Protein AF-A0A2J8A7S7-F1 (afdb_monomer)

pLDDT: mean 76.52, std 19.96, range [32.53, 97.62]

Sequence (209 aa):
MSAPQQQPDSGGPARETAAPPVSPQERAAQSYRAAEEDAMLAALKHETVVRTSSYREDAGCDPPRNSPPSLAAGAFGKYASAVAAERHLAPLAVMGAVDVPNARDALPSEEELAQRLAEQAEAAASAERSANGGVVARGGVAAKLQSAAVKFARMVAMDKAPTEARASECAGAGTGAGEGAAAQQVEAGEAASQQQQRQQGLRGAGPSL

Solvent-accessible surface area (backbone atoms only — not comparable to full-atom values): 12780 Å² total; per-residue (Å²): 136,85,83,85,82,84,81,82,88,78,86,69,82,77,78,77,77,72,73,80,82,79,50,73,68,59,52,49,53,53,51,52,52,51,52,54,54,49,52,51,51,20,50,35,45,34,53,20,52,53,40,44,50,52,44,37,73,75,65,74,49,83,78,55,87,82,35,55,35,41,19,28,45,49,14,35,55,27,40,31,44,23,54,11,62,77,69,74,48,55,39,68,57,50,57,68,71,47,65,72,64,58,96,83,55,92,66,79,53,71,68,55,50,31,50,51,32,44,52,51,14,51,52,37,35,51,52,38,15,72,75,53,85,69,44,67,50,86,85,34,52,25,42,28,25,42,51,12,21,55,30,37,43,52,29,58,50,62,72,71,48,80,85,85,79,86,78,87,80,94,78,76,94,81,84,90,76,82,86,78,82,85,86,93,85,84,87,86,70,68,76,66,59,59,61,58,52,63,70,66,69,77,78,79,83,80,84,86,130

Organism: NCBI:txid47790

Secondary structure (DSSP, 8-state):
-PPPPPPP---PPP---PPPPPPHHHHHHHHHHHHHHHHHHHHHHHHHHHHHHHHHHHHSSPPPTTSHHHHHHHHHHHHHHHHHHHTT--HHHHHHHSPPPPTTS-PPPHHHHHHHHHHHHHHHHHHHHHHTTT---TTSHHHHHHHHHHHHHH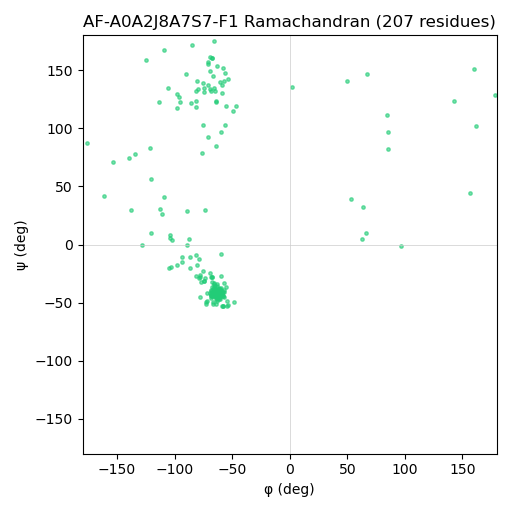HHHHHHS-STT-S--SS-------------S-SSSSHHHHHHHHHHTTS--PPP-

Mean predicted aligned error: 15.53 Å

Structure (mmCIF, N/CA/C/O backbone):
data_AF-A0A2J8A7S7-F1
#
_entry.id   AF-A0A2J8A7S7-F1
#
loop_
_atom_site.group_PDB
_atom_site.id
_atom_site.type_symbol
_atom_site.label_atom_id
_atom_site.label_alt_id
_atom_site.label_comp_id
_atom_site.label_asym_id
_atom_site.label_entity_id
_atom_site.label_seq_id
_atom_site.pdbx_PDB_ins_code
_atom_site.Cartn_x
_atom_site.Cartn_y
_atom_site.Cartn_z
_atom_site.occupancy
_atom_site.B_iso_or_equiv
_atom_site.auth_seq_id
_atom_site.auth_comp_id
_atom_site.auth_asym_id
_atom_site.auth_atom_id
_atom_site.pdbx_PDB_model_num
ATOM 1 N N . MET A 1 1 ? -4.906 -8.971 78.367 1.00 50.69 1 MET A N 1
ATOM 2 C CA . MET A 1 1 ? -4.815 -10.014 77.327 1.00 50.69 1 MET A CA 1
ATOM 3 C C . MET A 1 1 ? -5.650 -9.542 76.154 1.00 50.69 1 MET A C 1
ATOM 5 O O . MET A 1 1 ? -6.853 -9.383 76.311 1.00 50.69 1 MET A O 1
ATOM 9 N N . SER A 1 2 ? -4.983 -9.166 75.064 1.00 50.88 2 SER A N 1
ATOM 10 C CA . SER A 1 2 ? -5.588 -8.534 73.888 1.00 50.88 2 SER A CA 1
ATOM 11 C C . SER A 1 2 ? -6.240 -9.572 72.973 1.00 50.88 2 SER A C 1
ATOM 13 O O . SER A 1 2 ? -5.709 -10.665 72.796 1.00 50.88 2 SER A O 1
ATOM 15 N N . ALA A 1 3 ? -7.394 -9.208 72.416 1.00 56.75 3 ALA A N 1
ATOM 16 C CA . ALA A 1 3 ? -8.178 -9.995 71.469 1.00 56.75 3 ALA A CA 1
ATOM 17 C C . ALA A 1 3 ? -7.514 -10.087 70.081 1.00 56.75 3 ALA A C 1
ATOM 19 O O . ALA A 1 3 ? -6.821 -9.146 69.689 1.00 56.75 3 ALA A O 1
ATOM 20 N N . PRO A 1 4 ? -7.808 -11.128 69.282 1.00 59.69 4 PRO A N 1
ATOM 21 C CA . PRO A 1 4 ? -7.669 -11.053 67.836 1.00 59.69 4 PRO A CA 1
ATOM 22 C C . PRO A 1 4 ? -9.010 -10.698 67.172 1.00 59.69 4 PRO A C 1
ATOM 24 O O . PRO A 1 4 ? -10.019 -11.383 67.338 1.00 59.69 4 PRO A O 1
ATOM 27 N N . GLN A 1 5 ? -8.988 -9.597 66.417 1.00 58.34 5 GLN A N 1
ATOM 28 C CA . GLN A 1 5 ? -10.029 -9.186 65.477 1.00 58.34 5 GLN A CA 1
ATOM 29 C C . GLN A 1 5 ? -10.130 -10.185 64.314 1.00 58.34 5 GLN A C 1
ATOM 31 O O . GLN A 1 5 ? -9.118 -10.540 63.713 1.00 58.34 5 GLN A O 1
ATOM 36 N N . GLN A 1 6 ? -11.353 -10.577 63.960 1.00 58.06 6 GLN A N 1
ATOM 37 C CA . GLN A 1 6 ? -11.666 -11.208 62.677 1.00 58.06 6 GLN A CA 1
ATOM 38 C C . GLN A 1 6 ? -11.913 -10.115 61.627 1.00 58.06 6 GLN A C 1
ATOM 40 O O . GLN A 1 6 ? -12.793 -9.273 61.806 1.00 58.06 6 GLN A O 1
ATOM 45 N N . GLN A 1 7 ? -11.138 -10.126 60.540 1.00 56.81 7 GLN A N 1
ATOM 46 C CA . GLN A 1 7 ? -11.397 -9.316 59.348 1.00 56.81 7 GLN A CA 1
ATOM 47 C C . GLN A 1 7 ? -12.455 -10.004 58.469 1.00 56.81 7 GLN A C 1
ATOM 49 O O . GLN A 1 7 ? -12.307 -11.195 58.193 1.00 56.81 7 GLN A O 1
ATOM 54 N N . PRO A 1 8 ? -13.492 -9.293 57.993 1.00 60.22 8 PRO A N 1
ATOM 55 C CA . PRO A 1 8 ? -14.385 -9.818 56.975 1.00 60.22 8 PRO A CA 1
ATOM 56 C C . PRO A 1 8 ? -13.782 -9.668 55.571 1.00 60.22 8 PRO A C 1
ATOM 58 O O . PRO A 1 8 ? -13.467 -8.570 55.106 1.00 60.22 8 PRO A O 1
ATOM 61 N N . ASP A 1 9 ? -13.678 -10.814 54.905 1.00 56.66 9 ASP A N 1
ATOM 62 C CA . ASP A 1 9 ? -13.475 -10.983 53.470 1.00 56.66 9 ASP A CA 1
ATOM 63 C C . ASP A 1 9 ? -14.478 -10.121 52.685 1.00 56.66 9 ASP A C 1
ATOM 65 O O . ASP A 1 9 ? -15.692 -10.320 52.753 1.00 56.66 9 ASP A O 1
ATOM 69 N N . SER A 1 10 ? -13.974 -9.128 51.956 1.00 50.47 10 SER A N 1
ATOM 70 C CA . SER A 1 10 ? -14.760 -8.278 51.051 1.00 50.47 10 SER A CA 1
ATOM 71 C C . SER A 1 10 ? -14.221 -8.398 49.625 1.00 50.47 10 SER A C 1
ATOM 73 O O . SER A 1 10 ? -13.858 -7.423 48.972 1.00 50.47 10 SER A O 1
ATOM 75 N N . GLY A 1 11 ? -14.177 -9.637 49.129 1.00 51.41 11 GLY A N 1
ATOM 76 C CA . GLY A 1 11 ? -13.993 -9.955 47.715 1.00 51.41 11 GLY A CA 1
ATOM 77 C C . GLY A 1 11 ? -15.281 -9.722 46.922 1.00 51.41 11 GLY A C 1
ATOM 78 O O . GLY A 1 11 ? -16.009 -10.662 46.618 1.00 51.41 11 GLY A O 1
ATOM 79 N N . GLY A 1 12 ? -15.585 -8.465 46.595 1.00 46.25 12 GLY A N 1
ATOM 80 C CA . GLY A 1 12 ? -16.596 -8.146 45.583 1.00 46.25 12 GLY A CA 1
ATOM 81 C C . GLY A 1 12 ? -16.006 -8.312 44.175 1.00 46.25 12 GLY A C 1
ATOM 82 O O . GLY A 1 12 ? -14.899 -7.819 43.945 1.00 46.25 12 GLY A O 1
ATOM 83 N N . PRO A 1 13 ? -16.694 -8.966 43.217 1.00 54.25 13 PRO A N 1
ATOM 84 C CA . PRO A 1 13 ? -16.213 -9.029 41.845 1.00 54.25 13 PRO A CA 1
ATOM 85 C C . PRO A 1 13 ? -16.189 -7.615 41.267 1.00 54.25 13 PRO A C 1
ATOM 87 O O . PRO A 1 13 ? -17.201 -6.906 41.263 1.00 54.25 13 PRO A O 1
ATOM 90 N N . ALA A 1 14 ? -15.005 -7.207 40.809 1.00 53.28 14 ALA A N 1
ATOM 91 C CA . ALA A 1 14 ? -14.807 -5.999 40.031 1.00 53.28 14 ALA A CA 1
ATOM 92 C C . ALA A 1 14 ? -15.872 -5.961 38.930 1.00 53.28 14 ALA A C 1
ATOM 94 O O . ALA A 1 14 ? -15.975 -6.885 38.125 1.00 53.28 14 ALA A O 1
ATOM 95 N N . ARG A 1 15 ? -16.707 -4.916 38.948 1.00 52.78 15 ARG A N 1
ATOM 96 C CA . ARG A 1 15 ? -17.678 -4.643 37.891 1.00 52.78 15 ARG A CA 1
ATOM 97 C C . ARG A 1 15 ? -16.910 -4.547 36.580 1.00 52.78 15 ARG A C 1
ATOM 99 O O . ARG A 1 15 ? -16.259 -3.541 36.322 1.00 52.78 15 ARG A O 1
ATOM 106 N N . GLU A 1 16 ? -16.983 -5.610 35.793 1.00 52.59 16 GLU A N 1
ATOM 107 C CA . GLU A 1 16 ? -16.560 -5.643 34.405 1.00 52.59 16 GLU A CA 1
ATOM 108 C C . GLU A 1 16 ? -17.393 -4.586 33.677 1.00 52.59 16 GLU A C 1
ATOM 110 O O . GLU A 1 16 ? -18.576 -4.774 33.389 1.00 52.59 16 GLU A O 1
ATOM 115 N N . THR A 1 17 ? -16.815 -3.398 33.503 1.00 54.12 17 THR A N 1
ATOM 116 C CA . THR A 1 17 ? -17.362 -2.332 32.666 1.00 54.12 17 THR A CA 1
ATOM 117 C C . THR A 1 17 ? -17.365 -2.845 31.234 1.00 54.12 17 THR A C 1
ATOM 119 O O . THR A 1 17 ? -16.417 -2.623 30.484 1.00 54.12 17 THR A O 1
ATOM 122 N N . ALA A 1 18 ? -18.417 -3.583 30.876 1.00 57.34 18 ALA A N 1
ATOM 123 C CA . ALA A 1 18 ? -18.696 -3.972 29.509 1.00 57.34 18 ALA A CA 1
ATOM 124 C C . ALA A 1 18 ? -18.758 -2.694 28.668 1.00 57.34 18 ALA A C 1
ATOM 126 O O . ALA A 1 18 ? -19.557 -1.793 28.943 1.00 57.34 18 ALA A O 1
ATOM 127 N N . ALA A 1 19 ? -17.862 -2.594 27.686 1.00 59.94 19 ALA A N 1
ATOM 128 C CA . ALA A 1 19 ? -17.857 -1.496 26.735 1.00 59.94 19 ALA A CA 1
ATOM 129 C C . ALA A 1 19 ? -19.251 -1.371 26.086 1.00 59.94 19 ALA A C 1
ATOM 131 O O . ALA A 1 19 ? -19.902 -2.395 25.842 1.00 59.94 19 ALA A O 1
ATOM 132 N N . PRO A 1 20 ? -19.739 -0.145 25.828 1.00 61.78 20 PRO A N 1
ATOM 133 C CA . PRO A 1 20 ? -21.055 0.049 25.237 1.00 61.78 20 PRO A CA 1
ATOM 134 C C . PRO A 1 20 ? -21.152 -0.687 23.889 1.00 61.78 20 PRO A C 1
ATOM 136 O O . PRO A 1 20 ? -20.182 -0.701 23.125 1.00 61.78 20 PRO A O 1
ATOM 139 N N . PRO A 1 21 ? -22.301 -1.313 23.577 1.00 69.62 21 PRO A N 1
ATOM 140 C CA . PRO A 1 21 ? -22.467 -2.038 22.327 1.00 69.62 21 PRO A CA 1
ATOM 141 C C . PRO A 1 21 ? -22.379 -1.074 21.138 1.00 69.62 21 PRO A C 1
ATOM 143 O O . PRO A 1 21 ? -23.146 -0.118 21.046 1.00 69.62 21 PRO A O 1
ATOM 14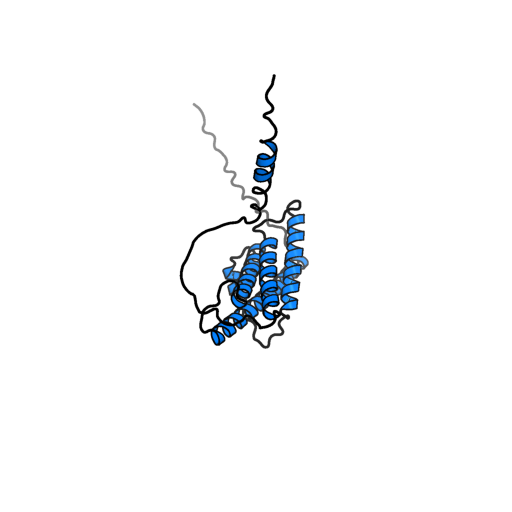6 N N . VAL A 1 22 ? -21.458 -1.359 20.214 1.00 76.50 22 VAL A N 1
ATOM 147 C CA . VAL A 1 22 ? -21.278 -0.614 18.958 1.00 76.50 22 VAL A CA 1
ATOM 148 C C . VAL A 1 22 ? -22.571 -0.664 18.140 1.00 76.50 22 VAL A C 1
ATOM 150 O O . VAL A 1 22 ? -23.151 -1.745 17.922 1.00 76.50 22 VAL A O 1
ATOM 153 N N . SER A 1 23 ? -23.029 0.498 17.673 1.00 84.12 23 SER A N 1
ATOM 154 C CA . SER A 1 23 ? -24.273 0.604 16.916 1.00 84.12 23 SER A CA 1
ATOM 155 C C . SER A 1 23 ? -24.185 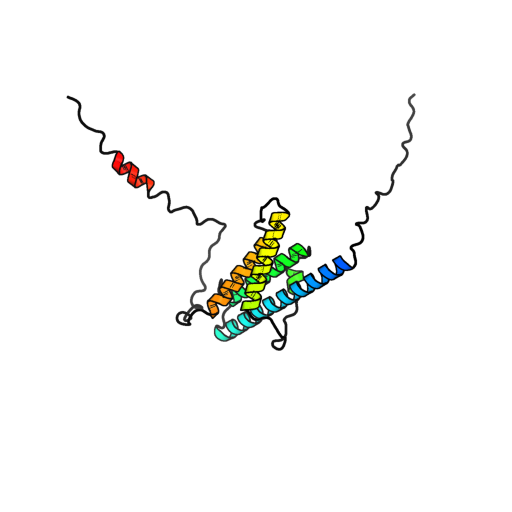-0.172 15.588 1.00 84.12 23 SER A C 1
ATOM 157 O O . SER A 1 23 ? -23.095 -0.366 15.036 1.00 84.12 23 SER A O 1
ATOM 159 N N . PRO A 1 24 ? -25.314 -0.646 15.029 1.00 81.81 24 PRO A N 1
ATOM 160 C CA . PRO A 1 24 ? -25.315 -1.304 13.721 1.00 81.81 24 PRO A CA 1
ATOM 161 C C . PRO A 1 24 ? -24.735 -0.434 12.592 1.00 81.81 24 PRO A C 1
ATOM 163 O O . PRO A 1 24 ? -24.100 -0.964 11.684 1.00 81.81 24 PRO A O 1
ATOM 166 N N . GLN A 1 25 ? -24.915 0.892 12.660 1.00 77.25 25 GLN A N 1
ATOM 167 C CA . GLN A 1 25 ? -24.380 1.838 11.672 1.00 77.25 25 GLN A CA 1
ATOM 168 C C . GLN A 1 25 ? -22.852 1.929 11.729 1.00 77.25 25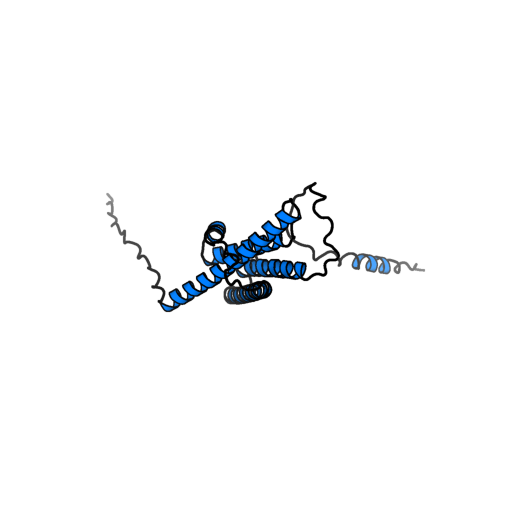 GLN A C 1
ATOM 170 O O . GLN A 1 25 ? -22.200 1.872 10.689 1.00 77.25 25 GLN A O 1
ATOM 175 N N . GLU A 1 26 ? -22.271 1.995 12.928 1.00 77.50 26 GLU A N 1
ATOM 176 C CA . GLU A 1 26 ? -20.814 1.995 13.104 1.00 77.50 26 GLU A CA 1
ATOM 177 C C . GLU A 1 26 ? -20.192 0.677 12.630 1.00 77.50 26 GLU A C 1
ATOM 179 O O . GLU A 1 26 ? -19.166 0.688 11.953 1.00 77.50 26 GLU A O 1
ATOM 184 N N . ARG A 1 27 ? -20.850 -0.460 12.896 1.00 74.19 27 ARG A N 1
ATOM 185 C CA . ARG A 1 27 ? -20.413 -1.766 12.375 1.00 74.19 27 ARG A CA 1
ATOM 186 C C . ARG A 1 27 ? -20.442 -1.833 10.849 1.00 74.19 27 ARG A C 1
ATOM 188 O O . ARG A 1 27 ? -19.506 -2.362 10.249 1.00 74.19 27 ARG A O 1
ATOM 195 N N . ALA A 1 28 ? -21.485 -1.297 10.216 1.00 72.19 28 ALA A N 1
ATOM 196 C CA . ALA A 1 28 ? -21.568 -1.243 8.759 1.00 72.19 28 ALA A CA 1
ATOM 197 C C . ALA A 1 28 ? -20.449 -0.369 8.168 1.00 72.19 28 ALA A C 1
ATOM 199 O O . ALA A 1 28 ? -19.743 -0.814 7.268 1.00 72.19 28 ALA A O 1
ATOM 200 N N . ALA A 1 29 ? -20.220 0.826 8.723 1.00 76.62 29 ALA A N 1
ATOM 201 C CA . ALA A 1 29 ? -19.151 1.724 8.281 1.00 76.62 29 ALA A CA 1
ATOM 202 C C . ALA A 1 29 ? -17.752 1.093 8.418 1.00 76.62 29 ALA A C 1
ATOM 204 O O . ALA A 1 29 ? -16.945 1.173 7.493 1.00 76.62 29 ALA A O 1
ATOM 205 N N . GLN A 1 30 ? -17.483 0.407 9.534 1.00 77.75 30 GLN A N 1
ATOM 206 C CA . GLN A 1 30 ? -16.234 -0.337 9.735 1.00 77.75 30 GLN A CA 1
ATOM 207 C C . GLN A 1 30 ? -16.063 -1.465 8.712 1.00 77.75 30 GLN A C 1
ATOM 209 O O . GLN A 1 30 ? -14.964 -1.667 8.202 1.00 77.75 30 GLN A O 1
ATOM 214 N N . SER A 1 31 ? -17.147 -2.172 8.384 1.00 76.25 31 SER A N 1
ATOM 215 C CA . SER A 1 31 ? -17.120 -3.268 7.408 1.00 76.25 31 SER A CA 1
ATOM 216 C C . SER A 1 31 ? -16.834 -2.764 5.991 1.00 76.25 31 SER A C 1
ATOM 218 O O . SER A 1 31 ? -16.028 -3.364 5.285 1.00 76.25 31 SER A O 1
ATOM 220 N N . TYR A 1 32 ? -17.440 -1.643 5.583 1.00 78.38 32 TYR A N 1
ATOM 221 C CA . TYR A 1 32 ? -17.168 -1.037 4.275 1.00 78.38 32 TYR A CA 1
ATOM 222 C C . TYR A 1 32 ? -15.729 -0.543 4.164 1.00 78.38 32 TYR A C 1
ATOM 224 O O . TYR A 1 32 ? -15.053 -0.852 3.187 1.00 78.38 32 TYR A O 1
ATOM 232 N N . ARG A 1 33 ? -15.229 0.135 5.203 1.00 85.56 33 ARG A N 1
ATOM 233 C CA . ARG A 1 33 ? -13.827 0.556 5.259 1.00 85.56 33 ARG A CA 1
ATOM 234 C C . ARG A 1 33 ? -12.875 -0.638 5.153 1.00 85.56 33 ARG A C 1
ATOM 236 O O . ARG A 1 33 ? -11.906 -0.579 4.404 1.00 85.56 33 ARG A O 1
ATOM 243 N N . ALA A 1 34 ? -13.159 -1.725 5.871 1.00 86.88 34 ALA A N 1
ATOM 244 C CA . ALA A 1 34 ? -12.335 -2.927 5.812 1.00 86.88 34 ALA A CA 1
ATOM 245 C C . ALA A 1 34 ? -12.302 -3.533 4.398 1.00 86.88 34 ALA A C 1
ATOM 247 O O . ALA A 1 34 ? -11.229 -3.889 3.916 1.00 86.88 34 ALA A O 1
ATOM 248 N N . ALA A 1 35 ? -13.446 -3.578 3.710 1.00 86.69 35 ALA A N 1
ATOM 249 C CA . ALA A 1 35 ? -13.527 -4.063 2.334 1.00 86.69 35 ALA A CA 1
ATOM 250 C C . ALA A 1 35 ? -12.742 -3.180 1.344 1.00 86.69 35 ALA A C 1
ATOM 252 O O . ALA A 1 35 ? -12.064 -3.702 0.462 1.00 86.69 35 ALA A O 1
ATOM 253 N N . GLU A 1 36 ? -12.794 -1.853 1.494 1.00 89.38 36 GLU A N 1
ATOM 254 C CA . GLU A 1 36 ? -12.015 -0.920 0.665 1.00 89.38 36 GLU A CA 1
ATOM 255 C C . GLU A 1 36 ? -10.503 -1.071 0.884 1.00 89.38 36 GLU A C 1
ATOM 257 O O . GLU A 1 36 ? -9.729 -1.102 -0.075 1.00 89.38 36 GLU A O 1
ATOM 262 N N . GLU A 1 37 ? -10.078 -1.207 2.141 1.00 92.69 37 GLU A N 1
ATOM 263 C CA . GLU A 1 37 ? -8.684 -1.475 2.509 1.00 92.69 37 GLU A CA 1
ATOM 264 C C . GLU A 1 37 ? -8.199 -2.819 1.937 1.00 92.69 37 GLU A C 1
ATOM 266 O O . GLU A 1 37 ? -7.087 -2.901 1.410 1.00 92.69 37 GLU A O 1
ATOM 271 N N . ASP A 1 38 ? -9.031 -3.863 1.989 1.00 91.69 38 ASP A N 1
ATOM 272 C CA . ASP A 1 38 ? -8.701 -5.186 1.450 1.00 91.69 38 ASP A CA 1
ATOM 273 C C . ASP A 1 38 ? -8.614 -5.159 -0.085 1.00 91.69 38 ASP A C 1
ATOM 275 O O . ASP A 1 38 ? -7.684 -5.728 -0.660 1.00 91.69 38 ASP A O 1
ATOM 279 N N . ALA A 1 39 ? -9.507 -4.425 -0.758 1.00 91.06 39 ALA A N 1
ATOM 280 C CA . ALA A 1 39 ? -9.438 -4.210 -2.203 1.00 91.06 39 ALA A CA 1
ATOM 281 C C . ALA A 1 39 ? -8.155 -3.465 -2.611 1.00 91.06 39 ALA A C 1
ATOM 283 O O . ALA A 1 39 ? -7.502 -3.827 -3.593 1.00 91.06 39 ALA A O 1
ATOM 284 N N . MET A 1 40 ? -7.745 -2.457 -1.834 1.00 94.25 40 MET A N 1
ATOM 285 C CA . MET A 1 40 ? -6.491 -1.739 -2.067 1.00 94.25 40 MET A CA 1
ATOM 286 C C . MET A 1 40 ? -5.267 -2.629 -1.835 1.00 94.25 40 MET A C 1
ATOM 288 O O . MET A 1 40 ? -4.331 -2.611 -2.635 1.00 94.25 40 MET A O 1
ATOM 292 N N . LEU A 1 41 ? -5.276 -3.446 -0.779 1.00 94.88 41 LEU A N 1
ATOM 293 C CA . LEU A 1 41 ? -4.227 -4.436 -0.535 1.00 94.88 41 LEU A CA 1
ATOM 294 C C . LEU A 1 41 ? -4.109 -5.429 -1.690 1.00 94.88 41 LEU A C 1
ATOM 296 O O . LEU A 1 41 ? -2.993 -5.727 -2.113 1.00 94.88 41 LEU A O 1
ATOM 300 N N . ALA A 1 42 ? -5.238 -5.915 -2.204 1.00 93.69 42 ALA A N 1
ATOM 301 C CA . ALA A 1 42 ? -5.273 -6.876 -3.298 1.00 93.69 42 ALA A CA 1
ATOM 302 C C . ALA A 1 42 ? -4.699 -6.275 -4.589 1.00 93.69 42 ALA A C 1
ATOM 304 O O . ALA A 1 42 ? -3.854 -6.897 -5.234 1.00 93.69 42 ALA A O 1
ATOM 305 N N . ALA A 1 43 ? -5.065 -5.032 -4.913 1.00 93.88 43 ALA A N 1
ATOM 306 C CA . ALA A 1 43 ? -4.526 -4.317 -6.066 1.00 93.88 43 ALA A CA 1
ATOM 307 C C . ALA A 1 43 ? -3.011 -4.059 -5.943 1.00 93.88 43 ALA A C 1
ATOM 309 O O . ALA A 1 43 ? -2.249 -4.343 -6.863 1.00 93.88 43 ALA A O 1
ATOM 310 N N . LEU A 1 44 ? -2.527 -3.609 -4.779 1.00 95.00 44 LEU A N 1
ATOM 311 C CA . LEU A 1 44 ? -1.087 -3.408 -4.552 1.00 95.00 44 LEU A CA 1
ATOM 312 C C . LEU A 1 44 ? -0.295 -4.724 -4.577 1.00 95.00 44 LEU A C 1
ATOM 314 O O . LEU A 1 44 ? 0.860 -4.759 -5.021 1.00 95.00 44 LEU A O 1
ATOM 318 N N . LYS A 1 45 ? -0.905 -5.817 -4.105 1.00 95.00 45 LYS A N 1
ATOM 319 C CA . LYS A 1 45 ? -0.324 -7.159 -4.175 1.00 95.00 45 LYS A CA 1
ATOM 320 C C . LYS A 1 45 ? -0.237 -7.641 -5.621 1.00 95.00 45 LYS A C 1
ATOM 322 O O . LYS A 1 45 ? 0.815 -8.149 -6.003 1.00 95.00 45 LYS A O 1
ATOM 327 N N . HIS A 1 46 ? -1.287 -7.438 -6.418 1.00 94.06 46 HIS A N 1
ATOM 328 C CA . HIS A 1 46 ? -1.287 -7.733 -7.851 1.00 94.06 46 HIS A CA 1
ATOM 329 C C . HIS A 1 46 ? -0.123 -7.032 -8.559 1.00 94.06 46 HIS A C 1
ATOM 331 O O . HIS A 1 46 ? 0.709 -7.706 -9.163 1.00 94.06 46 HIS A O 1
ATOM 337 N N . GLU A 1 47 ? 0.015 -5.715 -8.380 1.00 93.19 47 GLU A N 1
ATOM 338 C CA . GLU A 1 47 ? 1.106 -4.940 -8.985 1.00 93.19 47 GLU A CA 1
ATOM 339 C C . GLU A 1 47 ? 2.487 -5.460 -8.594 1.00 93.19 47 GLU A C 1
ATOM 341 O O . GLU A 1 47 ? 3.387 -5.597 -9.425 1.00 93.19 47 GLU A O 1
ATOM 346 N N . THR A 1 48 ? 2.654 -5.825 -7.324 1.00 93.56 48 THR A N 1
ATOM 347 C CA . THR A 1 48 ? 3.902 -6.420 -6.843 1.00 93.56 48 THR A CA 1
ATOM 348 C C . THR A 1 48 ? 4.207 -7.739 -7.557 1.00 93.56 48 THR A C 1
ATOM 350 O O . THR A 1 48 ? 5.341 -7.953 -7.992 1.00 93.56 48 THR A O 1
ATOM 353 N N . VAL A 1 49 ? 3.215 -8.625 -7.682 1.00 92.31 49 VAL A N 1
ATOM 354 C CA . VAL A 1 49 ? 3.370 -9.949 -8.302 1.00 92.31 49 VAL A CA 1
ATOM 355 C C . VAL A 1 49 ? 3.658 -9.829 -9.792 1.00 92.31 49 VAL A C 1
ATOM 357 O O . VAL A 1 49 ? 4.626 -10.433 -10.259 1.00 92.31 49 VAL A O 1
ATOM 360 N N . VAL A 1 50 ? 2.872 -9.033 -10.522 1.00 90.94 50 VAL A N 1
ATOM 361 C CA . VAL A 1 50 ? 3.041 -8.827 -11.966 1.00 90.94 50 VAL A CA 1
ATOM 362 C C . VAL A 1 50 ? 4.438 -8.297 -12.254 1.00 90.94 50 VAL A C 1
ATOM 364 O O . VAL A 1 50 ? 5.198 -8.925 -12.985 1.00 90.94 50 VAL A O 1
ATOM 367 N N . ARG A 1 51 ? 4.842 -7.213 -11.588 1.00 90.62 51 ARG A N 1
ATOM 368 C CA . ARG A 1 51 ? 6.129 -6.556 -11.854 1.00 90.62 51 ARG A CA 1
ATOM 369 C C . ARG A 1 51 ? 7.324 -7.410 -11.459 1.00 90.62 51 ARG A C 1
ATOM 371 O O . ARG A 1 51 ? 8.344 -7.380 -12.140 1.00 90.62 51 ARG A O 1
ATOM 378 N N . THR A 1 52 ? 7.217 -8.166 -10.368 1.00 89.38 52 THR A N 1
ATOM 379 C CA . THR A 1 52 ? 8.288 -9.084 -9.954 1.00 89.38 52 THR A CA 1
ATOM 380 C C . THR A 1 52 ? 8.429 -10.238 -10.942 1.00 89.38 52 THR A C 1
ATOM 382 O O . THR A 1 52 ? 9.550 -10.625 -11.264 1.00 89.38 52 THR A O 1
ATOM 385 N N . SER A 1 53 ? 7.307 -10.766 -11.439 1.00 87.69 53 SER A N 1
ATOM 386 C CA . SER A 1 53 ? 7.302 -11.855 -12.419 1.00 87.69 53 SER A CA 1
ATOM 387 C C . SER A 1 53 ? 7.880 -11.388 -13.751 1.00 87.69 53 SER A C 1
ATOM 389 O O . SER A 1 53 ? 8.852 -11.980 -14.207 1.00 87.69 53 SER A O 1
ATOM 391 N N . SER A 1 54 ? 7.393 -10.266 -14.293 1.00 86.06 54 SER A N 1
ATOM 392 C CA . SER A 1 54 ? 7.924 -9.683 -15.531 1.00 86.06 54 SER A CA 1
ATOM 393 C C . SER A 1 54 ? 9.416 -9.368 -15.420 1.00 86.06 54 SER A C 1
ATOM 395 O O . SER A 1 54 ? 10.193 -9.739 -16.291 1.00 86.06 54 SER A O 1
ATOM 397 N N . TYR A 1 55 ? 9.862 -8.777 -14.303 1.00 86.06 55 TYR A N 1
ATOM 398 C CA . TYR A 1 55 ? 11.286 -8.499 -14.106 1.00 86.06 55 TYR A CA 1
ATOM 399 C C . TYR A 1 55 ? 12.135 -9.774 -14.084 1.00 86.06 55 TYR A C 1
ATOM 401 O O . TYR A 1 55 ? 13.221 -9.807 -14.657 1.00 86.06 55 TYR A O 1
ATOM 409 N N . ARG A 1 56 ? 11.661 -10.833 -13.416 1.00 84.19 56 ARG A N 1
ATOM 410 C CA . ARG A 1 56 ? 12.382 -12.109 -13.359 1.00 84.19 56 ARG A CA 1
ATOM 411 C C . ARG A 1 56 ? 12.459 -12.774 -14.733 1.00 84.19 56 ARG A C 1
ATOM 413 O O . ARG A 1 56 ? 13.490 -13.369 -15.034 1.00 84.19 56 ARG A O 1
ATOM 420 N N . GLU A 1 57 ? 11.406 -12.675 -15.538 1.00 85.25 57 GLU A N 1
ATOM 421 C CA . GLU A 1 57 ? 11.385 -13.179 -16.915 1.00 85.25 57 GLU A CA 1
ATOM 422 C C . GLU A 1 57 ? 12.371 -12.420 -17.816 1.00 85.25 57 GLU A C 1
ATOM 424 O O . GLU A 1 57 ? 13.105 -13.053 -18.572 1.00 85.25 57 GLU A O 1
ATOM 429 N N . ASP A 1 58 ? 12.455 -11.095 -17.675 1.00 81.75 58 ASP A N 1
ATOM 430 C CA . ASP A 1 58 ? 13.323 -10.249 -18.502 1.00 81.75 58 ASP A CA 1
ATOM 431 C C . ASP A 1 58 ? 14.802 -10.296 -18.083 1.00 81.75 58 ASP A C 1
ATOM 433 O O . ASP A 1 58 ? 15.703 -10.364 -18.921 1.00 81.75 58 ASP A O 1
ATOM 437 N N . ALA A 1 59 ? 15.074 -10.215 -16.777 1.00 81.19 59 ALA A N 1
ATOM 438 C CA . ALA A 1 59 ? 16.418 -10.001 -16.240 1.00 81.19 59 ALA A CA 1
ATOM 439 C C . ALA A 1 59 ? 17.063 -11.272 -15.663 1.00 81.19 59 ALA A C 1
ATOM 441 O O . ALA A 1 59 ? 18.280 -11.307 -15.473 1.00 81.19 59 ALA A O 1
ATOM 442 N N . GLY A 1 60 ? 16.275 -12.302 -15.328 1.00 82.12 60 GLY A N 1
ATOM 443 C CA . GLY A 1 60 ? 16.758 -13.545 -14.710 1.00 82.12 60 GLY A CA 1
ATOM 444 C C . GLY A 1 60 ? 17.402 -13.378 -13.324 1.00 82.12 60 GLY A C 1
ATOM 445 O O . GLY A 1 60 ? 17.932 -14.345 -12.777 1.00 82.12 60 GLY A O 1
ATOM 446 N N . CYS A 1 61 ? 17.379 -12.167 -12.757 1.00 80.56 61 CYS A N 1
ATOM 447 C CA . CYS A 1 61 ? 18.010 -11.801 -11.491 1.00 80.56 61 CYS A CA 1
ATOM 448 C C . CYS A 1 61 ? 16.970 -11.177 -10.531 1.00 80.56 61 CYS A C 1
ATOM 450 O O . CYS A 1 61 ? 15.890 -10.758 -10.958 1.00 80.56 61 CYS A O 1
ATOM 452 N N . ASP A 1 62 ? 17.236 -11.176 -9.219 1.00 81.88 62 ASP A N 1
ATOM 453 C CA . ASP A 1 62 ? 16.328 -10.538 -8.255 1.00 81.88 62 ASP A CA 1
ATOM 454 C C . ASP A 1 62 ? 16.306 -9.011 -8.459 1.00 81.88 62 ASP A C 1
ATOM 456 O O . ASP A 1 62 ? 17.340 -8.415 -8.779 1.00 81.88 62 ASP A O 1
ATOM 460 N N . PRO A 1 63 ? 15.153 -8.348 -8.253 1.00 85.25 63 PRO A N 1
ATOM 461 C CA . PRO A 1 63 ? 15.018 -6.930 -8.540 1.00 85.25 63 PRO A CA 1
ATOM 462 C C . PRO A 1 63 ? 15.911 -6.058 -7.642 1.00 85.25 63 PRO A C 1
ATOM 464 O O . PRO A 1 63 ? 15.872 -6.195 -6.412 1.00 85.25 63 PRO A O 1
ATOM 467 N N . PRO A 1 64 ? 16.668 -5.099 -8.211 1.00 88.31 64 PRO A N 1
ATOM 468 C CA . PRO A 1 64 ? 17.517 -4.214 -7.432 1.00 88.31 64 PRO A CA 1
ATOM 469 C C . PRO A 1 64 ? 16.679 -3.276 -6.562 1.00 88.31 64 PRO A C 1
ATOM 471 O O . PRO A 1 64 ? 15.489 -3.031 -6.798 1.00 88.31 64 PRO A O 1
ATOM 474 N N . ARG A 1 65 ? 17.310 -2.712 -5.530 1.00 88.50 65 ARG A N 1
ATOM 475 C CA . ARG A 1 65 ? 16.654 -1.743 -4.644 1.00 88.50 65 ARG A CA 1
ATOM 476 C C . ARG A 1 65 ? 16.202 -0.519 -5.437 1.00 88.50 65 ARG A C 1
ATOM 478 O O . ARG A 1 65 ? 16.950 -0.002 -6.254 1.00 88.50 65 ARG A O 1
ATOM 485 N N . ASN A 1 66 ? 15.012 -0.011 -5.122 1.00 88.75 66 ASN A N 1
ATOM 486 C CA . ASN A 1 66 ? 14.387 1.140 -5.793 1.00 88.75 66 ASN A CA 1
ATOM 487 C C . ASN A 1 66 ? 14.000 0.915 -7.268 1.00 88.75 66 ASN A C 1
ATOM 489 O O . ASN A 1 66 ? 13.608 1.875 -7.928 1.00 88.75 66 ASN A O 1
ATOM 493 N N . SER A 1 67 ? 14.056 -0.320 -7.772 1.00 91.12 67 SER A N 1
ATOM 494 C CA . SER A 1 67 ? 13.420 -0.689 -9.042 1.00 91.12 67 SER A CA 1
ATOM 495 C C . SER A 1 67 ? 11.888 -0.675 -8.928 1.00 91.12 67 SER A C 1
ATOM 497 O O . SER A 1 67 ? 11.367 -0.777 -7.810 1.00 91.12 67 SER A O 1
ATOM 499 N N . PRO A 1 68 ? 11.143 -0.611 -10.048 1.00 92.81 68 PRO A N 1
ATOM 500 C CA . PRO A 1 68 ? 9.683 -0.690 -10.027 1.00 92.81 68 PRO A CA 1
ATOM 501 C C . PRO A 1 68 ? 9.104 -1.857 -9.193 1.00 92.81 68 PRO A C 1
ATOM 503 O O . PRO A 1 68 ? 8.294 -1.577 -8.309 1.00 92.81 68 PRO A O 1
ATOM 506 N N . PRO A 1 69 ? 9.544 -3.128 -9.338 1.00 93.69 69 PRO A N 1
ATOM 507 C CA . PRO A 1 69 ? 9.068 -4.219 -8.475 1.00 93.69 69 PRO A CA 1
ATOM 508 C C . PRO A 1 69 ? 9.418 -4.025 -6.989 1.00 93.69 69 PRO A C 1
ATOM 510 O O . PRO A 1 69 ? 8.592 -4.294 -6.117 1.00 93.69 69 PRO A O 1
ATOM 513 N N . SER A 1 70 ? 10.608 -3.498 -6.670 1.00 94.25 70 SER A N 1
ATOM 514 C CA . SER A 1 70 ? 11.001 -3.205 -5.282 1.00 94.25 70 SER A CA 1
ATOM 515 C C . SER A 1 70 ? 10.147 -2.088 -4.660 1.00 94.25 70 SER A C 1
ATOM 517 O O . SER A 1 70 ? 9.773 -2.164 -3.486 1.00 94.25 70 SER A O 1
ATOM 519 N N . LEU A 1 71 ? 9.803 -1.060 -5.442 1.00 96.31 71 LEU A N 1
ATOM 520 C CA . LEU A 1 71 ? 8.929 0.034 -5.018 1.00 96.31 71 LEU A CA 1
ATOM 521 C C . LEU A 1 71 ? 7.483 -0.437 -4.823 1.00 96.31 71 LEU A C 1
ATOM 523 O O . LEU A 1 71 ? 6.889 -0.074 -3.806 1.00 96.31 71 LEU A O 1
ATOM 527 N N . ALA A 1 72 ? 6.960 -1.278 -5.722 1.00 95.75 72 ALA A N 1
ATOM 528 C CA . ALA A 1 72 ? 5.640 -1.899 -5.599 1.00 95.75 72 ALA A CA 1
ATOM 529 C C . ALA A 1 72 ? 5.531 -2.716 -4.300 1.00 95.75 72 ALA A C 1
ATOM 531 O O . ALA A 1 72 ? 4.684 -2.427 -3.450 1.00 95.75 72 ALA A O 1
ATOM 532 N N . ALA A 1 73 ? 6.479 -3.636 -4.076 1.00 95.44 73 ALA A N 1
ATOM 533 C CA . ALA A 1 73 ? 6.547 -4.440 -2.855 1.00 95.44 73 ALA A CA 1
ATOM 534 C C . ALA A 1 73 ? 6.655 -3.563 -1.596 1.00 95.44 73 ALA A C 1
ATOM 536 O O . ALA A 1 73 ? 6.007 -3.806 -0.575 1.00 95.44 73 ALA A O 1
ATOM 537 N N . GLY A 1 74 ? 7.462 -2.500 -1.670 1.00 96.38 74 GLY A N 1
ATOM 538 C CA . GLY A 1 74 ? 7.625 -1.538 -0.587 1.00 96.38 74 GLY A CA 1
ATOM 539 C C . GLY A 1 74 ? 6.369 -0.707 -0.302 1.00 96.38 74 GLY A C 1
ATOM 540 O O . GLY A 1 74 ? 6.159 -0.321 0.851 1.00 96.38 74 GLY A O 1
ATOM 541 N N . ALA A 1 75 ? 5.553 -0.402 -1.313 1.00 97.25 75 ALA A N 1
ATOM 542 C CA . ALA A 1 75 ? 4.275 0.286 -1.150 1.00 97.25 75 ALA A CA 1
ATOM 543 C C . ALA A 1 75 ? 3.239 -0.644 -0.506 1.00 97.25 75 ALA A C 1
ATOM 545 O O . ALA A 1 75 ? 2.670 -0.283 0.526 1.00 97.25 75 ALA A O 1
ATOM 546 N N . PHE A 1 76 ? 3.099 -1.869 -1.028 1.00 97.31 76 PHE A N 1
ATOM 547 C CA . PHE A 1 76 ? 2.243 -2.916 -0.463 1.00 97.31 76 PHE A CA 1
ATOM 548 C C . PHE A 1 76 ? 2.553 -3.170 1.018 1.00 97.31 76 PHE A C 1
ATOM 550 O O . PHE A 1 76 ? 1.669 -3.063 1.868 1.00 97.31 76 PHE A O 1
ATOM 557 N N . GLY A 1 77 ? 3.823 -3.403 1.367 1.00 96.81 77 GLY A N 1
ATOM 558 C CA . GLY A 1 77 ? 4.210 -3.669 2.754 1.00 96.81 77 GLY A CA 1
ATOM 559 C C . GLY A 1 77 ? 3.948 -2.491 3.703 1.00 96.81 77 GLY A C 1
ATOM 560 O O . GLY A 1 77 ? 3.591 -2.695 4.868 1.00 96.81 77 GLY A O 1
ATOM 561 N N . LYS A 1 78 ? 4.087 -1.243 3.228 1.00 97.62 78 LYS A N 1
ATOM 562 C CA . LYS A 1 78 ? 3.768 -0.052 4.035 1.00 97.62 78 LYS A CA 1
ATOM 563 C C . LYS A 1 78 ? 2.270 0.116 4.238 1.00 97.62 78 LYS A C 1
ATOM 565 O O . LYS A 1 78 ? 1.872 0.409 5.365 1.00 97.62 78 LYS A O 1
ATOM 570 N N . TYR A 1 79 ? 1.476 -0.115 3.198 1.00 97.50 79 TYR A N 1
ATOM 571 C CA . TYR A 1 79 ? 0.022 -0.079 3.282 1.00 97.50 79 TYR A CA 1
ATOM 572 C C . TYR A 1 79 ? -0.505 -1.162 4.233 1.00 97.50 79 TYR A C 1
ATOM 574 O O . TYR A 1 79 ? -1.205 -0.850 5.192 1.00 97.50 79 TYR A O 1
ATOM 582 N N . ALA A 1 80 ? -0.041 -2.407 4.091 1.00 96.88 80 ALA A N 1
ATOM 583 C CA . ALA A 1 80 ? -0.398 -3.496 5.000 1.00 96.88 80 ALA A CA 1
ATOM 584 C C . ALA A 1 80 ? 0.000 -3.214 6.453 1.00 96.88 80 ALA A C 1
ATOM 586 O O . ALA A 1 80 ? -0.751 -3.518 7.373 1.00 96.88 80 ALA A O 1
ATOM 587 N N . SER A 1 81 ? 1.154 -2.580 6.680 1.00 96.75 81 SER A N 1
ATOM 588 C CA . SER A 1 81 ? 1.567 -2.164 8.026 1.00 96.75 81 SER A CA 1
ATOM 589 C C . SER A 1 81 ? 0.699 -1.040 8.606 1.00 96.75 81 SER A C 1
ATOM 591 O O . SER A 1 81 ? 0.609 -0.916 9.826 1.00 96.75 81 SER A O 1
ATOM 593 N N . ALA A 1 82 ? 0.112 -0.190 7.760 1.00 95.75 82 ALA A N 1
ATOM 594 C CA . ALA A 1 82 ? -0.824 0.850 8.179 1.00 95.75 82 ALA A CA 1
ATOM 595 C C . ALA A 1 82 ? -2.169 0.231 8.582 1.00 95.75 82 ALA A C 1
ATOM 597 O O . ALA A 1 82 ? -2.621 0.446 9.703 1.00 95.75 82 ALA A O 1
ATOM 598 N N . VAL A 1 83 ? -2.722 -0.633 7.725 1.00 95.38 83 VAL A N 1
ATOM 599 C CA . VAL A 1 83 ? -3.954 -1.392 7.993 1.00 95.38 83 VAL A CA 1
ATOM 600 C C . VAL A 1 83 ? -3.805 -2.265 9.242 1.00 95.38 83 VAL A C 1
ATOM 602 O O . VAL A 1 83 ? -4.679 -2.291 10.101 1.00 95.38 83 VAL A O 1
ATOM 605 N N . ALA A 1 84 ? -2.663 -2.933 9.406 1.00 94.44 84 ALA A N 1
ATOM 606 C CA . ALA A 1 84 ? -2.375 -3.735 10.590 1.00 94.44 84 ALA A CA 1
ATOM 607 C C . ALA A 1 84 ? -2.367 -2.904 11.882 1.00 94.44 84 ALA A C 1
ATOM 609 O O . ALA A 1 84 ? -2.854 -3.372 12.907 1.00 94.44 84 ALA A O 1
ATOM 610 N N . ALA A 1 85 ? -1.849 -1.672 11.838 1.00 92.69 85 ALA A N 1
ATOM 611 C CA . ALA A 1 85 ? -1.852 -0.783 12.995 1.00 92.69 85 ALA A CA 1
ATOM 612 C C . ALA A 1 85 ? -3.274 -0.329 13.371 1.00 92.69 85 ALA A C 1
ATOM 614 O O . ALA A 1 85 ? -3.598 -0.330 14.554 1.00 92.69 85 ALA A O 1
ATOM 615 N N . GLU A 1 86 ? -4.120 -0.018 12.384 1.00 90.62 86 GLU A N 1
ATOM 616 C CA . GLU A 1 86 ? -5.534 0.338 12.595 1.00 90.62 86 GLU A CA 1
ATOM 617 C C . GLU A 1 86 ? -6.363 -0.846 13.114 1.00 90.62 86 GLU A C 1
ATOM 619 O O . GLU A 1 86 ? -7.223 -0.682 13.973 1.00 90.62 86 GLU A O 1
ATOM 624 N N . ARG A 1 87 ? -6.088 -2.059 12.618 1.00 90.44 87 ARG A N 1
ATOM 625 C CA . ARG A 1 87 ? -6.813 -3.284 12.995 1.00 90.44 87 ARG A CA 1
ATOM 626 C C . ARG A 1 87 ? -6.221 -4.002 14.213 1.00 90.44 87 ARG A C 1
ATOM 628 O O . ARG A 1 87 ? -6.734 -5.046 14.602 1.00 90.44 87 ARG A O 1
ATOM 635 N N . HIS A 1 88 ? -5.139 -3.483 14.796 1.00 91.50 88 HIS A N 1
ATOM 636 C CA . HIS A 1 88 ? -4.377 -4.129 15.874 1.00 91.50 88 HIS A CA 1
ATOM 637 C C . HIS A 1 88 ? -3.926 -5.567 15.544 1.00 91.50 88 HIS A C 1
ATOM 639 O O . HIS A 1 88 ? -3.928 -6.457 16.394 1.00 91.50 88 HIS A O 1
ATOM 645 N N . LEU A 1 89 ? -3.520 -5.792 14.293 1.00 92.75 89 LEU A N 1
ATOM 646 C CA . LEU A 1 89 ? -3.030 -7.072 13.784 1.00 92.75 89 LEU A CA 1
ATOM 647 C C . LEU A 1 89 ? -1.523 -7.026 13.511 1.00 92.75 89 LEU A C 1
ATOM 649 O O . LEU A 1 89 ? -0.897 -5.969 13.447 1.00 92.75 89 LEU A O 1
ATOM 653 N N . ALA A 1 90 ? -0.925 -8.197 13.293 1.00 93.00 90 ALA A N 1
ATOM 654 C CA . ALA A 1 90 ? 0.425 -8.283 12.748 1.00 93.00 90 ALA A CA 1
ATOM 655 C C . ALA A 1 90 ? 0.409 -7.980 11.233 1.00 93.00 90 ALA A C 1
ATOM 657 O O . ALA A 1 90 ? -0.444 -8.520 10.524 1.00 93.00 90 ALA A O 1
ATOM 658 N N . PRO A 1 91 ? 1.376 -7.216 10.683 1.00 91.00 91 PRO A N 1
ATOM 659 C CA . PRO A 1 91 ? 1.437 -6.938 9.244 1.00 91.00 91 PRO A CA 1
ATOM 660 C C . PRO A 1 91 ? 1.456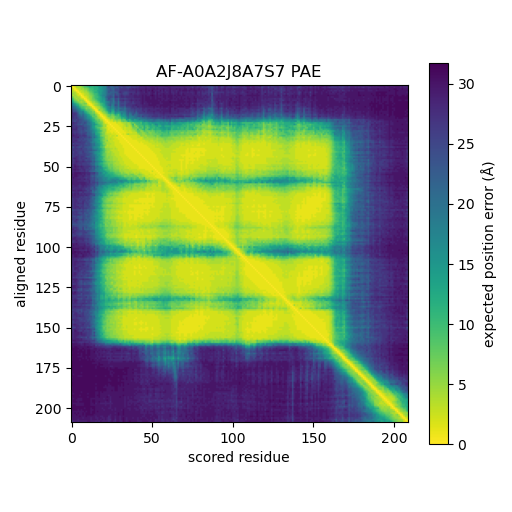 -8.197 8.367 1.00 91.00 91 PRO A C 1
ATOM 662 O O . PRO A 1 91 ? 0.834 -8.220 7.310 1.00 91.00 91 PRO A O 1
ATOM 665 N N . LEU A 1 92 ? 2.125 -9.264 8.821 1.00 93.00 92 LEU A N 1
ATOM 666 C CA . LEU A 1 92 ? 2.146 -10.555 8.122 1.00 93.00 92 LEU A CA 1
ATOM 667 C C . LEU A 1 92 ? 0.760 -11.201 8.031 1.00 93.00 92 LEU A C 1
ATOM 669 O O . LEU A 1 92 ? 0.446 -11.793 7.004 1.00 93.00 92 LEU A O 1
ATOM 673 N N . ALA A 1 93 ? -0.076 -11.052 9.062 1.00 91.81 93 ALA A N 1
ATOM 674 C CA . ALA A 1 93 ? -1.441 -11.570 9.040 1.00 91.81 93 ALA A CA 1
ATOM 675 C C . ALA A 1 93 ? -2.290 -10.836 7.991 1.00 91.81 93 ALA A C 1
ATOM 677 O O . ALA A 1 93 ? -2.995 -11.478 7.223 1.00 91.81 93 ALA A O 1
ATOM 678 N N . VAL A 1 94 ? -2.153 -9.508 7.898 1.00 92.81 94 VAL A N 1
ATOM 679 C CA . VAL A 1 94 ? -2.847 -8.697 6.882 1.00 92.81 94 VAL A CA 1
ATOM 680 C C . VAL A 1 94 ? -2.384 -9.063 5.469 1.00 92.81 94 VAL A C 1
ATOM 682 O O . VAL A 1 94 ? -3.207 -9.304 4.596 1.00 92.81 94 VAL A O 1
ATOM 685 N N . MET A 1 95 ? -1.073 -9.170 5.236 1.00 91.00 95 MET A N 1
ATOM 686 C CA . MET A 1 95 ? -0.537 -9.527 3.912 1.00 91.00 95 MET A CA 1
ATOM 687 C C . MET A 1 95 ? -0.897 -10.957 3.476 1.00 91.00 95 MET A C 1
ATOM 689 O O . MET A 1 95 ? -1.050 -11.218 2.279 1.00 91.00 95 MET A O 1
ATOM 693 N N . GLY A 1 96 ? -0.994 -11.882 4.436 1.00 88.81 96 GLY A N 1
ATOM 694 C CA . GLY A 1 96 ? -1.347 -13.281 4.198 1.00 88.81 96 GLY A CA 1
ATOM 695 C C . GLY A 1 96 ? -2.840 -13.514 3.965 1.00 88.81 96 GLY A C 1
ATOM 696 O O . GLY A 1 96 ? -3.185 -14.463 3.274 1.00 88.81 96 GLY A O 1
ATOM 697 N N . ALA A 1 97 ? -3.707 -12.649 4.499 1.00 87.75 97 ALA A N 1
ATOM 698 C CA . ALA A 1 97 ? -5.162 -12.755 4.356 1.00 87.75 97 ALA A CA 1
ATOM 699 C C . ALA A 1 97 ? -5.697 -12.257 3.002 1.00 87.75 97 ALA A C 1
ATOM 701 O O . ALA A 1 97 ? -6.861 -12.472 2.686 1.00 87.75 97 ALA A O 1
ATOM 702 N N . VAL A 1 98 ? -4.866 -11.567 2.222 1.00 86.44 98 VAL A N 1
ATOM 703 C CA . VAL A 1 98 ? -5.261 -10.956 0.951 1.00 86.44 98 VAL A CA 1
ATOM 704 C C . VAL A 1 98 ? -4.864 -11.880 -0.188 1.00 86.44 98 VAL A C 1
ATOM 706 O O . VAL A 1 98 ? -3.673 -12.123 -0.395 1.00 86.44 98 VAL A O 1
ATOM 709 N N . ASP A 1 99 ? -5.829 -12.373 -0.953 1.00 85.31 99 ASP A N 1
ATOM 710 C CA . ASP A 1 99 ? -5.549 -13.157 -2.155 1.00 85.31 99 ASP A CA 1
ATOM 711 C C . ASP A 1 99 ? -4.984 -12.282 -3.281 1.00 85.31 99 ASP A C 1
ATOM 713 O O . ASP A 1 99 ? -5.146 -11.062 -3.295 1.00 85.31 99 ASP A O 1
ATOM 717 N N . VAL A 1 100 ? -4.259 -12.900 -4.217 1.00 80.94 100 VAL A N 1
ATOM 718 C CA . VAL A 1 100 ? -3.834 -12.212 -5.444 1.00 80.94 100 VAL A CA 1
ATOM 719 C C . VAL A 1 100 ? -5.020 -12.240 -6.411 1.00 80.94 100 VAL A C 1
ATOM 721 O O . VAL A 1 100 ? -5.430 -13.341 -6.786 1.00 80.94 100 VAL A O 1
ATOM 724 N N . PRO A 1 101 ? -5.569 -11.081 -6.819 1.00 79.38 101 PRO A N 1
ATOM 725 C CA . PRO A 1 101 ? -6.613 -11.031 -7.836 1.00 79.38 101 PRO A CA 1
ATOM 726 C C . PRO A 1 101 ? -6.164 -11.713 -9.127 1.00 79.38 101 PRO A C 1
ATOM 728 O O . PRO A 1 101 ? -4.990 -11.654 -9.503 1.00 79.38 101 PRO A O 1
ATOM 731 N N . ASN A 1 102 ? -7.105 -12.328 -9.835 1.00 74.88 102 ASN A N 1
ATOM 732 C CA . ASN A 1 102 ? -6.843 -12.814 -11.179 1.00 74.88 102 ASN A CA 1
ATOM 733 C C . ASN A 1 102 ? -6.666 -11.625 -12.127 1.00 74.88 102 ASN A C 1
ATOM 735 O O . ASN A 1 102 ? -7.356 -10.620 -12.011 1.00 74.88 102 ASN A O 1
ATOM 739 N N . ALA A 1 103 ? -5.846 -11.786 -13.168 1.00 63.12 103 ALA A N 1
ATOM 740 C CA . ALA A 1 103 ? -5.649 -10.762 -14.205 1.00 63.12 103 ALA A CA 1
ATOM 741 C C . ALA A 1 103 ? -6.935 -10.373 -14.978 1.00 63.12 103 ALA A C 1
ATOM 743 O O . ALA A 1 103 ? -6.917 -9.464 -15.801 1.00 63.12 103 ALA A O 1
ATOM 744 N N . ARG A 1 104 ? -8.045 -11.095 -14.763 1.00 59.69 104 ARG A N 1
ATOM 745 C CA . ARG A 1 104 ? -9.375 -10.803 -15.328 1.00 59.69 104 ARG A CA 1
ATOM 746 C C . ARG A 1 104 ? -10.253 -9.965 -14.402 1.00 59.69 104 ARG A C 1
ATOM 748 O O . ARG A 1 104 ? -11.318 -9.528 -14.835 1.00 59.69 104 ARG A O 1
ATOM 755 N N . ASP A 1 105 ? -9.844 -9.787 -13.153 1.00 76.31 105 ASP A N 1
ATOM 756 C CA . ASP A 1 105 ? -10.574 -8.969 -12.202 1.00 76.31 105 ASP A CA 1
ATOM 757 C C . ASP A 1 105 ? -10.416 -7.500 -12.607 1.00 76.31 105 ASP A C 1
ATOM 759 O O . ASP A 1 105 ? -9.341 -7.060 -13.019 1.00 76.31 105 ASP A O 1
ATOM 763 N N . ALA A 1 106 ? -11.507 -6.738 -12.538 1.00 74.56 106 ALA A N 1
ATOM 764 C CA . ALA A 1 106 ? -11.480 -5.313 -12.836 1.00 74.56 106 ALA A CA 1
ATOM 765 C C . ALA A 1 106 ? -10.729 -4.585 -11.713 1.00 74.56 106 ALA A C 1
ATOM 767 O O . ALA A 1 106 ? -11.313 -4.236 -10.686 1.00 74.56 106 ALA A O 1
ATOM 768 N N . LEU A 1 107 ? -9.423 -4.404 -11.899 1.00 84.25 107 LEU A N 1
ATOM 769 C CA . LEU A 1 107 ? -8.572 -3.671 -10.973 1.00 84.25 107 LEU A CA 1
ATOM 770 C C . LEU A 1 107 ? -8.522 -2.180 -11.340 1.00 84.25 107 LEU A C 1
ATOM 772 O O . LEU A 1 107 ? -8.584 -1.842 -12.526 1.00 84.25 107 LEU A O 1
ATOM 776 N N . PRO A 1 108 ? -8.403 -1.284 -10.342 1.00 87.06 108 PRO A N 1
ATOM 777 C CA . PRO A 1 108 ? -8.155 0.134 -10.591 1.00 87.06 108 PRO A CA 1
ATOM 778 C C . PRO A 1 108 ? -6.864 0.335 -11.393 1.00 87.06 108 PRO A C 1
ATOM 780 O O . PRO A 1 108 ? -5.931 -0.463 -11.272 1.00 87.06 108 PRO A O 1
ATOM 783 N N . SER A 1 109 ? -6.782 1.417 -12.173 1.00 90.69 109 SER A N 1
ATOM 784 C CA . SER A 1 109 ? -5.534 1.742 -12.877 1.00 90.69 109 SER A CA 1
ATOM 785 C C . SER A 1 109 ? -4.425 2.129 -11.892 1.00 90.69 109 SER A C 1
ATOM 787 O O . SER A 1 109 ? -4.689 2.525 -10.755 1.00 90.69 109 SER A O 1
ATOM 789 N N . GLU A 1 110 ? -3.164 2.069 -12.322 1.00 92.12 110 GLU A N 1
ATOM 790 C CA . GLU A 1 110 ? -2.039 2.473 -11.474 1.00 92.12 110 GLU A CA 1
ATOM 791 C C . GLU A 1 110 ? -2.134 3.947 -11.045 1.00 92.12 110 GLU A C 1
ATOM 793 O O . GLU A 1 110 ? -1.841 4.295 -9.903 1.00 92.12 110 GLU A O 1
ATOM 798 N N . GLU A 1 111 ? -2.584 4.83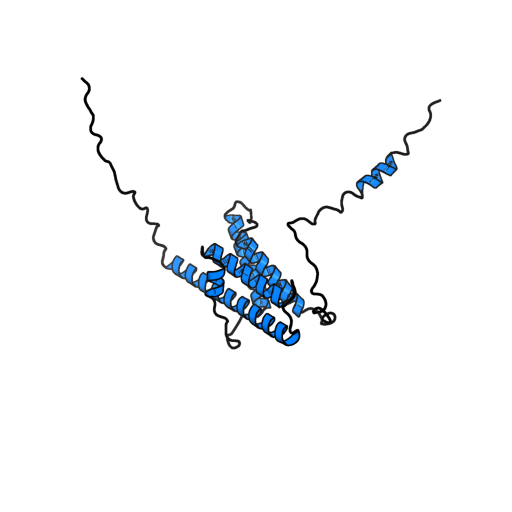6 -11.927 1.00 93.38 111 GLU A N 1
ATOM 799 C CA . GLU A 1 111 ? -2.816 6.243 -11.588 1.00 93.38 111 GLU A CA 1
ATOM 800 C C . GLU A 1 111 ? -3.903 6.397 -10.531 1.00 93.38 111 GLU A C 1
ATOM 802 O O . GLU A 1 111 ? -3.743 7.178 -9.593 1.00 93.38 111 GLU A O 1
ATOM 807 N N . GLU A 1 112 ? -4.984 5.632 -10.664 1.00 94.19 112 GLU A N 1
ATOM 808 C CA . GLU A 1 112 ? -6.079 5.634 -9.703 1.00 94.19 112 GLU A CA 1
ATOM 809 C C . GLU A 1 112 ? -5.613 5.111 -8.338 1.00 94.19 112 GLU A C 1
ATOM 811 O O . GLU A 1 112 ? -5.915 5.712 -7.308 1.00 94.19 112 GLU A O 1
ATOM 816 N N . LEU A 1 113 ? -4.811 4.041 -8.309 1.00 94.12 113 LEU A N 1
ATOM 817 C CA . LEU A 1 113 ? -4.200 3.533 -7.077 1.00 94.12 113 LEU A CA 1
ATOM 818 C C . LEU A 1 113 ? -3.265 4.565 -6.441 1.00 94.12 113 LEU A C 1
ATOM 820 O O . LEU A 1 113 ? -3.318 4.773 -5.227 1.00 94.12 113 LEU A O 1
ATOM 824 N N . ALA A 1 114 ? -2.432 5.233 -7.242 1.00 95.38 114 ALA A N 1
ATOM 825 C CA . ALA A 1 114 ? -1.529 6.275 -6.763 1.00 95.38 114 ALA A CA 1
ATOM 826 C C . ALA A 1 114 ? -2.302 7.450 -6.147 1.00 95.38 114 ALA A C 1
ATOM 828 O O . ALA A 1 114 ? -1.941 7.927 -5.068 1.00 95.38 114 ALA A O 1
ATOM 829 N N . GLN A 1 115 ? -3.377 7.885 -6.808 1.00 96.31 115 GLN A N 1
ATOM 830 C CA . GLN A 1 115 ? -4.240 8.956 -6.325 1.00 96.31 115 GLN A CA 1
ATOM 831 C C . GLN A 1 115 ? -4.939 8.562 -5.020 1.00 96.31 115 GLN A C 1
ATOM 833 O O . GLN A 1 115 ? -4.823 9.281 -4.029 1.00 96.31 115 GLN A O 1
ATOM 838 N N . ARG A 1 116 ? -5.590 7.395 -4.974 1.00 95.62 116 ARG A N 1
ATOM 839 C CA . ARG A 1 116 ? -6.283 6.922 -3.766 1.00 95.62 116 ARG A CA 1
ATOM 840 C C . ARG A 1 116 ? -5.336 6.765 -2.575 1.00 95.62 116 ARG A C 1
ATOM 842 O O . ARG A 1 116 ? -5.697 7.111 -1.454 1.00 95.62 116 ARG A O 1
ATOM 849 N N . LEU A 1 117 ? -4.111 6.283 -2.799 1.00 96.12 117 LEU A N 1
ATOM 850 C CA . LEU A 1 117 ? -3.092 6.207 -1.748 1.00 96.12 117 LEU A CA 1
ATOM 851 C C . LEU A 1 117 ? -2.727 7.588 -1.192 1.00 96.12 117 LEU A C 1
ATOM 853 O O . LEU A 1 117 ? -2.545 7.728 0.018 1.00 96.12 117 LEU A O 1
ATOM 857 N N . ALA A 1 118 ? -2.605 8.597 -2.058 1.00 96.56 118 ALA A N 1
ATOM 858 C CA . ALA A 1 118 ? -2.327 9.966 -1.636 1.00 96.56 118 ALA A CA 1
ATOM 859 C C . ALA A 1 118 ? -3.497 10.553 -0.828 1.00 96.56 118 ALA A C 1
ATOM 861 O O . ALA A 1 118 ? -3.273 11.108 0.247 1.00 96.56 118 ALA A O 1
ATOM 862 N N . GLU A 1 119 ? -4.733 10.350 -1.287 1.00 96.25 119 GLU A N 1
ATOM 863 C CA . GLU A 1 119 ? -5.950 10.791 -0.595 1.00 96.25 119 GLU A CA 1
ATOM 864 C C . GLU A 1 119 ? -6.083 10.138 0.791 1.00 96.25 119 GLU A C 1
ATOM 866 O O . GLU A 1 119 ? -6.324 10.825 1.785 1.00 96.25 119 GLU A O 1
ATOM 871 N N . GLN A 1 120 ? -5.843 8.826 0.903 1.00 95.19 120 GLN A N 1
ATOM 872 C CA . GLN A 1 120 ? -5.859 8.135 2.197 1.00 95.19 120 GLN A CA 1
ATOM 873 C C . GLN A 1 120 ? -4.743 8.619 3.132 1.00 95.19 120 GLN A C 1
ATOM 875 O O . GLN A 1 120 ? -4.966 8.761 4.336 1.00 95.19 120 GLN A O 1
ATOM 880 N N . ALA A 1 121 ? -3.547 8.896 2.603 1.00 94.88 121 ALA A N 1
ATOM 881 C CA . ALA A 1 121 ? -2.452 9.448 3.397 1.00 94.88 121 ALA A CA 1
ATOM 882 C C . ALA A 1 121 ? -2.791 10.843 3.946 1.00 94.88 121 ALA A C 1
ATOM 884 O O . ALA A 1 121 ? -2.526 11.123 5.117 1.00 94.88 121 ALA A O 1
ATOM 885 N N . GLU A 1 122 ? -3.415 11.700 3.136 1.00 95.38 122 GLU A N 1
ATOM 886 C CA . GLU A 1 122 ? -3.853 13.033 3.549 1.00 95.38 122 GLU A CA 1
ATOM 887 C C . GLU A 1 122 ? -4.996 12.982 4.571 1.00 95.38 122 GLU A C 1
ATOM 889 O O . GLU A 1 122 ? -4.954 13.694 5.583 1.00 95.38 122 GLU A O 1
ATOM 894 N N . ALA A 1 123 ? -5.981 12.108 4.354 1.00 93.69 123 ALA A N 1
ATOM 895 C CA . ALA A 1 123 ? -7.086 11.894 5.283 1.00 93.69 123 ALA A CA 1
ATOM 896 C C . ALA A 1 123 ? -6.576 11.404 6.647 1.00 93.69 123 ALA A C 1
ATOM 898 O O . ALA A 1 123 ? -6.922 11.977 7.684 1.00 93.69 123 ALA A O 1
ATOM 899 N N . ALA A 1 124 ? -5.680 10.412 6.654 1.00 92.56 124 ALA A N 1
ATOM 900 C CA . ALA A 1 124 ? -5.061 9.909 7.876 1.00 92.56 124 ALA A CA 1
ATOM 901 C C . ALA A 1 124 ? -4.198 10.973 8.566 1.00 92.56 124 ALA A C 1
ATOM 903 O O . ALA A 1 124 ? -4.256 11.116 9.785 1.00 92.56 124 ALA A O 1
ATOM 904 N N . ALA A 1 125 ? -3.427 11.763 7.809 1.00 92.62 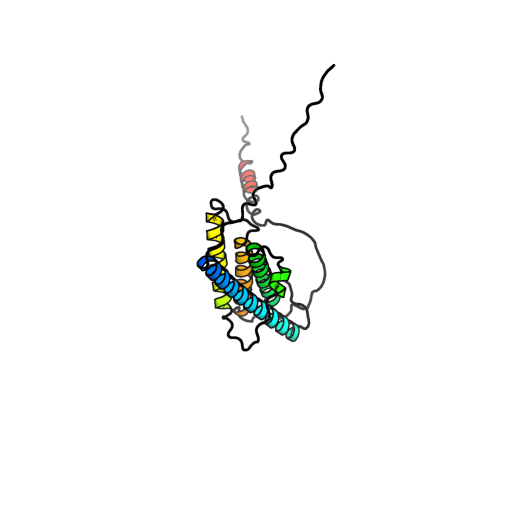125 ALA A N 1
ATOM 905 C CA . ALA A 1 125 ? -2.638 12.854 8.376 1.00 92.62 125 ALA A CA 1
ATOM 906 C C . ALA A 1 125 ? -3.532 13.915 9.027 1.00 92.62 125 ALA A C 1
ATOM 908 O O . ALA A 1 125 ? -3.215 14.407 10.106 1.00 92.62 125 ALA A O 1
ATOM 909 N N . SER A 1 126 ? -4.655 14.254 8.398 1.00 94.06 126 SER A N 1
ATOM 910 C CA . SER A 1 126 ? -5.624 15.202 8.948 1.00 94.06 126 SER A CA 1
ATOM 911 C C . SER A 1 126 ? -6.258 14.671 10.234 1.00 94.06 126 SER A C 1
ATOM 913 O O . SER A 1 126 ? -6.272 15.387 11.234 1.00 94.06 126 SER A O 1
ATOM 915 N N . ALA A 1 127 ? -6.672 13.401 10.253 1.00 89.94 127 ALA A N 1
ATOM 916 C CA . ALA A 1 127 ? -7.206 12.750 11.447 1.00 89.94 127 ALA A CA 1
ATOM 917 C C . ALA A 1 127 ? -6.179 12.686 12.594 1.00 89.94 127 ALA A C 1
ATOM 919 O O . ALA A 1 127 ? -6.497 13.048 13.727 1.00 89.94 127 ALA A O 1
ATOM 920 N N . GLU A 1 128 ? -4.930 12.302 12.308 1.00 92.69 128 GLU A N 1
ATOM 921 C CA . GLU A 1 128 ? -3.861 12.266 13.312 1.00 92.69 128 GLU A CA 1
ATOM 922 C C . GLU A 1 128 ? -3.551 13.656 13.874 1.00 92.69 128 GLU A C 1
ATOM 924 O O . GLU A 1 128 ? -3.392 13.796 15.085 1.00 92.69 128 GLU A O 1
ATOM 929 N N . ARG A 1 129 ? -3.505 14.699 13.031 1.00 92.31 129 ARG A N 1
ATOM 930 C CA . ARG A 1 129 ? -3.320 16.077 13.512 1.00 92.31 129 ARG A CA 1
ATOM 931 C C . ARG A 1 129 ? -4.457 16.487 14.439 1.00 92.31 129 ARG A C 1
ATOM 933 O O . ARG A 1 129 ? -4.187 17.044 15.499 1.00 92.31 129 ARG A O 1
ATOM 940 N N . SER A 1 130 ? -5.705 16.203 14.075 1.00 91.00 130 SER A N 1
ATOM 941 C CA . SER A 1 130 ? -6.860 16.516 14.920 1.00 91.00 130 SER A CA 1
ATOM 942 C C . SER A 1 130 ? -6.816 15.781 16.263 1.00 91.00 130 SER A C 1
ATOM 944 O O . SER A 1 130 ? -7.167 16.369 17.281 1.00 91.00 130 SER A O 1
ATOM 946 N N . ALA A 1 131 ? -6.343 14.533 16.284 1.00 88.50 131 ALA A N 1
ATOM 947 C CA . ALA A 1 131 ? -6.238 13.733 17.502 1.00 88.50 131 ALA A CA 1
ATOM 948 C C . ALA A 1 131 ? -5.044 14.120 18.398 1.00 88.50 131 ALA A C 1
ATOM 950 O O . ALA A 1 131 ? -5.141 14.040 19.619 1.00 88.50 131 ALA A O 1
ATOM 951 N N . ASN A 1 132 ? -3.928 14.565 17.809 1.00 87.06 132 ASN A N 1
ATOM 952 C CA . ASN A 1 132 ? -2.649 14.758 18.505 1.00 87.06 132 ASN A CA 1
ATOM 953 C C . ASN A 1 132 ? -2.219 16.232 18.608 1.00 87.06 132 ASN A C 1
ATOM 955 O O . ASN A 1 132 ? -1.026 16.541 18.578 1.00 87.06 132 ASN A O 1
ATOM 959 N N . GLY A 1 133 ? -3.170 17.168 18.680 1.00 87.25 133 GLY A N 1
ATOM 960 C CA . GLY A 1 133 ? -2.861 18.591 18.875 1.00 87.25 133 GLY A CA 1
ATOM 961 C C . GLY A 1 133 ? -2.063 19.226 17.726 1.00 87.25 133 GLY A C 1
ATOM 962 O O . GLY A 1 133 ? -1.237 20.105 17.955 1.00 87.25 133 GLY A O 1
ATOM 963 N N . GLY A 1 134 ? -2.283 18.768 16.493 1.00 87.81 134 GLY A N 1
ATOM 964 C CA . GLY A 1 134 ? -1.661 19.286 15.271 1.00 87.81 134 GLY A CA 1
ATOM 965 C C . GLY A 1 134 ? -0.432 18.513 14.783 1.00 87.81 134 GLY A C 1
ATOM 966 O O . GLY A 1 134 ? 0.120 18.864 13.740 1.00 87.81 134 GLY A O 1
ATOM 967 N N . VAL A 1 135 ? -0.003 17.459 15.486 1.00 86.69 135 VAL A N 1
ATOM 968 C CA . VAL A 1 135 ? 1.233 16.720 15.172 1.00 86.69 135 VAL A CA 1
ATOM 969 C C . VAL A 1 135 ? 0.936 15.366 14.519 1.00 86.69 135 VAL A C 1
ATOM 971 O O . VAL A 1 135 ? 0.107 14.602 14.999 1.00 86.69 135 VAL A O 1
ATOM 974 N N . VAL A 1 136 ? 1.657 15.036 13.442 1.00 86.06 136 VAL A N 1
ATOM 975 C CA . VAL A 1 136 ? 1.639 13.697 12.818 1.00 86.06 136 VAL A CA 1
ATOM 976 C C . VAL A 1 136 ? 2.815 12.882 13.348 1.00 86.06 136 VAL A C 1
ATOM 978 O O . VAL A 1 136 ? 3.966 13.324 13.279 1.00 86.06 136 VAL A O 1
ATOM 981 N N . ALA A 1 137 ? 2.555 11.683 13.867 1.00 86.44 137 ALA A N 1
ATOM 982 C CA . ALA A 1 137 ? 3.610 10.846 14.425 1.00 86.44 137 ALA A CA 1
ATOM 983 C C . ALA A 1 137 ? 4.468 10.230 13.305 1.00 86.44 137 ALA A C 1
ATOM 985 O O . ALA A 1 137 ? 3.950 9.648 12.355 1.00 86.44 137 ALA A O 1
ATOM 986 N N . ARG A 1 138 ? 5.803 10.257 13.440 1.00 86.44 138 ARG A N 1
ATOM 987 C CA . ARG A 1 138 ? 6.724 9.670 12.436 1.00 86.44 138 ARG A CA 1
ATOM 988 C C . ARG A 1 138 ? 6.514 8.168 12.200 1.00 86.44 138 ARG A C 1
ATOM 990 O O . ARG A 1 138 ? 6.840 7.668 11.128 1.00 86.44 138 ARG A O 1
ATOM 997 N N . GLY A 1 139 ? 6.002 7.454 13.201 1.00 87.12 139 GLY A N 1
ATOM 998 C CA . GLY A 1 139 ? 5.643 6.035 13.119 1.00 87.12 139 GLY A CA 1
ATOM 999 C C . GLY A 1 139 ? 4.141 5.778 12.971 1.00 87.12 139 GLY A C 1
ATOM 1000 O O . GLY A 1 139 ? 3.737 4.614 12.994 1.00 87.12 139 GLY A O 1
ATOM 1001 N N . GLY A 1 140 ? 3.331 6.834 12.848 1.00 90.31 140 GLY A N 1
ATOM 1002 C CA . GLY A 1 140 ? 1.873 6.772 12.758 1.00 90.31 140 GLY A CA 1
ATOM 1003 C C . GLY A 1 140 ? 1.373 6.086 11.489 1.00 90.31 140 GLY A C 1
ATOM 1004 O O . GLY A 1 140 ? 2.149 5.696 10.610 1.00 90.31 140 GLY A O 1
ATOM 1005 N N . VAL A 1 141 ? 0.063 5.907 11.406 1.00 93.44 141 VAL A N 1
ATOM 1006 C CA . VAL A 1 141 ? -0.626 5.336 10.244 1.00 93.44 141 VAL A CA 1
ATOM 1007 C C . VAL A 1 141 ? -0.470 6.274 9.050 1.00 93.44 141 VAL A C 1
ATOM 1009 O O . VAL A 1 141 ? -0.060 5.826 7.979 1.00 93.44 141 VAL A O 1
ATOM 1012 N N . ALA A 1 142 ? -0.627 7.581 9.260 1.00 94.12 142 ALA A N 1
ATOM 1013 C CA . ALA A 1 142 ? -0.429 8.609 8.244 1.00 94.12 142 ALA A CA 1
ATOM 1014 C C . ALA A 1 142 ? 0.977 8.561 7.624 1.00 94.12 142 ALA A C 1
ATOM 1016 O O . ALA A 1 142 ? 1.128 8.569 6.404 1.00 94.12 142 ALA A O 1
ATOM 1017 N N . ALA A 1 143 ? 2.024 8.430 8.446 1.00 94.44 143 ALA A N 1
ATOM 1018 C CA . ALA A 1 143 ? 3.400 8.337 7.955 1.00 94.44 143 ALA A CA 1
ATOM 1019 C C . ALA A 1 143 ? 3.646 7.061 7.127 1.00 94.44 143 ALA A C 1
ATOM 1021 O O . ALA A 1 143 ? 4.389 7.083 6.140 1.00 94.44 143 ALA A O 1
ATOM 1022 N N . LYS A 1 144 ? 3.016 5.938 7.502 1.00 96.75 144 LYS A N 1
ATOM 1023 C CA . LYS A 1 144 ? 3.091 4.687 6.734 1.00 96.75 144 LYS A CA 1
ATOM 1024 C C . LYS A 1 144 ? 2.364 4.812 5.394 1.00 96.75 144 LYS A C 1
ATOM 1026 O O . LYS A 1 144 ? 2.960 4.451 4.379 1.00 96.75 144 LYS A O 1
ATOM 1031 N N . LEU A 1 145 ? 1.151 5.368 5.381 1.00 96.88 145 LEU A N 1
ATOM 1032 C CA . LEU A 1 145 ? 0.371 5.608 4.162 1.00 96.88 145 LEU A CA 1
ATOM 1033 C C . LEU A 1 145 ? 1.085 6.582 3.220 1.00 96.88 145 LEU A C 1
ATOM 1035 O O . LEU A 1 145 ? 1.253 6.271 2.045 1.00 96.88 145 LEU A O 1
ATOM 1039 N N . GLN A 1 146 ? 1.648 7.674 3.742 1.00 97.00 146 GLN A N 1
ATOM 1040 C CA . GLN A 1 146 ? 2.470 8.594 2.952 1.00 97.00 146 GLN A CA 1
ATOM 1041 C C . GLN A 1 146 ? 3.674 7.877 2.325 1.00 97.00 146 GLN A C 1
ATOM 1043 O O . GLN A 1 146 ? 4.005 8.084 1.159 1.00 97.00 146 GLN A O 1
ATOM 1048 N N . SER A 1 147 ? 4.334 6.992 3.079 1.00 96.88 147 SER A N 1
ATOM 1049 C CA . SER A 1 147 ? 5.458 6.202 2.568 1.00 96.88 147 SER A CA 1
ATOM 1050 C C . SER A 1 147 ? 5.041 5.180 1.504 1.00 96.88 147 SER A C 1
ATOM 1052 O O . SER A 1 147 ? 5.878 4.814 0.673 1.00 96.88 147 SER A O 1
ATOM 1054 N N . ALA A 1 148 ? 3.799 4.691 1.537 1.00 97.31 148 ALA A N 1
ATOM 1055 C CA . ALA A 1 148 ? 3.236 3.847 0.487 1.00 97.31 148 ALA A CA 1
ATOM 1056 C C . ALA A 1 148 ? 2.944 4.678 -0.771 1.00 97.31 148 ALA A C 1
ATOM 1058 O O . ALA A 1 148 ? 3.468 4.353 -1.836 1.00 97.31 148 ALA A O 1
ATOM 1059 N N . ALA A 1 149 ? 2.230 5.799 -0.618 1.00 97.31 149 ALA A N 1
ATOM 1060 C CA . ALA A 1 149 ? 1.884 6.725 -1.696 1.00 97.31 149 ALA A CA 1
ATOM 1061 C C . ALA A 1 149 ? 3.123 7.214 -2.460 1.00 97.31 149 ALA A C 1
ATOM 1063 O O . ALA A 1 149 ? 3.184 7.105 -3.680 1.00 97.31 149 ALA A O 1
ATOM 1064 N N . VAL A 1 150 ? 4.164 7.665 -1.750 1.00 97.44 150 VAL A N 1
ATOM 1065 C CA . VAL A 1 150 ? 5.407 8.155 -2.375 1.00 97.44 150 VAL A CA 1
ATOM 1066 C C . VAL A 1 150 ? 6.122 7.062 -3.173 1.00 97.44 150 VAL A C 1
ATOM 1068 O O . VAL A 1 150 ? 6.629 7.331 -4.261 1.00 97.44 150 VAL A O 1
ATOM 1071 N N . LYS A 1 151 ? 6.182 5.825 -2.660 1.00 97.44 151 LYS A N 1
ATOM 1072 C CA . LYS A 1 151 ? 6.831 4.723 -3.391 1.00 97.44 151 LYS A CA 1
ATOM 1073 C C . LYS A 1 151 ? 6.050 4.343 -4.638 1.00 97.44 151 LYS A C 1
ATOM 1075 O O . LYS A 1 151 ? 6.662 4.172 -5.688 1.00 97.44 151 LYS A O 1
ATOM 1080 N N . PHE A 1 152 ? 4.730 4.241 -4.518 1.00 96.88 152 PHE A N 1
ATOM 1081 C CA . PHE A 1 152 ? 3.875 3.870 -5.635 1.00 96.88 152 PHE A CA 1
ATOM 1082 C C . PHE A 1 152 ? 3.867 4.962 -6.714 1.00 96.88 152 PHE A C 1
ATOM 1084 O O . PHE A 1 152 ? 4.098 4.673 -7.880 1.00 96.88 152 PHE A O 1
ATOM 1091 N N . ALA A 1 153 ? 3.759 6.238 -6.333 1.00 95.94 153 ALA A N 1
ATOM 1092 C CA . ALA A 1 153 ? 3.870 7.355 -7.271 1.00 95.94 153 ALA A CA 1
ATOM 1093 C C . ALA A 1 153 ? 5.232 7.388 -7.986 1.00 95.94 153 ALA A C 1
ATOM 1095 O O . ALA A 1 153 ? 5.296 7.620 -9.193 1.00 95.94 153 ALA A O 1
ATOM 1096 N N . ARG A 1 154 ? 6.330 7.110 -7.267 1.00 95.25 154 ARG A N 1
ATOM 1097 C CA . ARG A 1 154 ? 7.664 7.005 -7.875 1.00 95.25 154 ARG A CA 1
ATOM 1098 C C . ARG A 1 154 ? 7.741 5.858 -8.882 1.00 95.25 154 ARG A C 1
ATOM 1100 O O . ARG A 1 154 ? 8.329 6.045 -9.939 1.00 95.25 154 ARG A O 1
ATOM 1107 N N . MET A 1 155 ? 7.160 4.704 -8.562 1.00 94.88 155 MET A N 1
ATOM 1108 C CA . MET A 1 155 ? 7.077 3.565 -9.479 1.00 94.88 155 MET A CA 1
ATOM 1109 C C . MET A 1 155 ? 6.342 3.958 -10.766 1.00 94.88 155 MET A C 1
ATOM 1111 O O . MET A 1 155 ? 6.927 3.847 -11.838 1.00 94.88 155 MET A O 1
ATOM 1115 N N . VAL A 1 156 ? 5.133 4.518 -10.654 1.00 93.69 156 VAL A N 1
ATOM 1116 C CA . VAL A 1 156 ? 4.335 4.974 -11.809 1.00 93.69 156 VAL A CA 1
ATOM 1117 C C . VAL A 1 156 ? 5.103 5.997 -12.654 1.00 93.69 156 VAL A C 1
ATOM 1119 O O . VAL A 1 156 ? 5.073 5.957 -13.883 1.00 93.69 156 VAL A O 1
ATOM 1122 N N . ALA A 1 157 ? 5.846 6.908 -12.019 1.00 92.69 157 ALA A N 1
ATOM 1123 C CA . ALA A 1 157 ? 6.677 7.875 -12.734 1.00 92.69 157 ALA A CA 1
ATOM 1124 C C . ALA A 1 157 ? 7.835 7.218 -13.515 1.00 92.69 157 ALA A C 1
ATOM 1126 O O . ALA A 1 157 ? 8.172 7.685 -14.601 1.00 92.69 157 ALA A O 1
ATOM 1127 N N . MET A 1 158 ? 8.434 6.139 -12.995 1.00 89.81 158 MET A N 1
ATOM 1128 C CA . MET A 1 158 ? 9.543 5.430 -13.654 1.00 89.81 158 MET A CA 1
ATOM 1129 C C . MET A 1 158 ? 9.121 4.683 -14.920 1.00 89.81 158 MET A C 1
ATOM 1131 O O . MET A 1 158 ? 9.971 4.451 -15.780 1.00 89.81 158 MET A O 1
ATOM 1135 N N . ASP A 1 159 ? 7.850 4.310 -15.044 1.00 84.94 159 ASP A N 1
ATOM 1136 C CA . ASP A 1 159 ? 7.334 3.638 -16.243 1.00 84.94 159 ASP A CA 1
ATOM 1137 C C . ASP A 1 159 ? 6.886 4.622 -17.322 1.00 84.94 159 ASP A C 1
ATOM 1139 O O . ASP A 1 159 ? 6.858 4.287 -18.502 1.00 84.94 159 ASP A O 1
ATOM 1143 N N . LYS A 1 160 ? 6.611 5.868 -16.927 1.00 82.50 160 LYS A N 1
ATOM 1144 C CA . LYS A 1 160 ? 6.304 6.977 -17.841 1.00 82.50 160 LYS A CA 1
ATOM 1145 C C . LYS A 1 160 ? 7.549 7.706 -18.345 1.00 82.50 160 LYS A C 1
ATOM 1147 O O . LYS A 1 160 ? 7.444 8.536 -19.246 1.00 82.50 160 LYS A O 1
ATOM 1152 N N . ALA A 1 161 ? 8.717 7.438 -17.761 1.00 72.44 161 ALA A N 1
ATOM 1153 C CA . ALA A 1 161 ? 9.966 8.050 -18.190 1.00 72.44 161 ALA A CA 1
ATOM 1154 C C . ALA A 1 161 ? 10.386 7.516 -19.579 1.00 72.44 161 ALA A C 1
ATOM 1156 O O . ALA A 1 161 ? 10.354 6.301 -19.793 1.00 72.44 161 ALA A O 1
ATOM 1157 N N . PRO A 1 162 ? 10.796 8.387 -20.523 1.00 54.97 162 PRO A N 1
ATOM 1158 C CA . PRO A 1 162 ? 11.235 7.961 -21.850 1.00 54.97 162 PRO A CA 1
ATOM 1159 C C . PRO A 1 162 ? 12.430 6.998 -21.767 1.00 54.97 162 PRO A C 1
ATOM 1161 O O . PRO A 1 162 ? 13.354 7.178 -20.974 1.00 54.97 162 PRO A O 1
ATOM 1164 N N . THR A 1 163 ? 12.381 5.949 -22.588 1.00 51.56 163 THR A N 1
ATOM 1165 C CA . THR A 1 163 ? 13.131 4.683 -22.488 1.00 51.56 163 THR A CA 1
ATOM 1166 C C . THR A 1 163 ? 14.628 4.768 -22.840 1.00 51.56 163 THR A C 1
ATOM 1168 O O . THR A 1 163 ? 15.201 3.790 -23.307 1.00 51.56 163 THR A O 1
ATOM 1171 N N . GLU A 1 164 ? 15.309 5.895 -22.629 1.00 41.53 164 GLU A N 1
ATOM 1172 C CA . GLU A 1 164 ? 16.717 6.054 -23.050 1.00 41.53 164 GLU A CA 1
ATOM 1173 C C . GLU A 1 164 ? 17.765 5.577 -22.024 1.00 41.53 164 GLU A C 1
ATOM 1175 O O . GLU A 1 164 ? 18.960 5.697 -22.268 1.00 41.53 164 GLU A O 1
ATOM 1180 N N . ALA A 1 165 ? 17.370 4.975 -20.895 1.00 44.78 165 ALA A N 1
ATOM 1181 C CA . ALA A 1 165 ? 18.322 4.599 -19.838 1.00 44.78 165 ALA A CA 1
ATOM 1182 C C . ALA A 1 165 ? 18.094 3.212 -19.207 1.00 44.78 165 ALA A C 1
ATOM 1184 O O . ALA A 1 165 ? 18.402 3.016 -18.036 1.00 44.78 165 ALA A O 1
ATOM 1185 N N . ARG A 1 166 ? 17.542 2.232 -19.940 1.00 50.12 166 ARG A N 1
ATOM 1186 C CA . ARG A 1 166 ? 17.318 0.868 -19.405 1.00 50.12 166 ARG A CA 1
ATOM 1187 C C . ARG A 1 166 ? 18.242 -0.196 -20.002 1.00 50.12 166 ARG A C 1
ATOM 1189 O O . ARG A 1 166 ? 17.817 -1.315 -20.266 1.00 50.12 166 ARG A O 1
ATOM 1196 N N . ALA A 1 167 ? 19.518 0.138 -20.181 1.00 45.66 167 ALA A N 1
ATOM 1197 C CA . ALA A 1 167 ? 20.555 -0.850 -20.455 1.00 45.66 167 ALA A CA 1
ATOM 1198 C C . ALA A 1 167 ? 21.541 -0.916 -19.279 1.00 45.66 167 ALA A C 1
ATOM 1200 O O . ALA A 1 167 ? 22.196 0.072 -18.963 1.00 45.66 167 ALA A O 1
ATOM 1201 N N . SER A 1 168 ? 21.674 -2.119 -18.710 1.00 50.00 168 SER A N 1
ATOM 1202 C CA . SER A 1 168 ? 22.732 -2.567 -17.790 1.00 50.00 168 SER A CA 1
ATOM 1203 C C . SER A 1 168 ? 22.559 -2.275 -16.289 1.00 50.00 168 SER A C 1
ATOM 1205 O O . SER A 1 168 ? 23.226 -1.400 -15.747 1.00 50.00 168 SER A O 1
ATOM 1207 N N . GLU A 1 169 ? 21.788 -3.114 -15.577 1.00 52.44 169 GLU A N 1
ATOM 1208 C CA . GLU A 1 169 ? 21.845 -3.184 -14.098 1.00 52.44 169 GLU A CA 1
ATOM 1209 C C . GLU A 1 169 ? 22.027 -4.596 -13.478 1.00 52.44 169 GLU A C 1
ATOM 1211 O O . GLU A 1 169 ? 22.197 -4.676 -12.267 1.00 52.44 169 GLU A O 1
ATOM 1216 N N . CYS A 1 170 ? 22.129 -5.710 -14.230 1.00 48.16 170 CYS A N 1
ATOM 1217 C CA . CYS A 1 170 ? 22.584 -7.004 -13.643 1.00 48.16 170 CYS A CA 1
ATOM 1218 C C . CYS A 1 170 ? 24.129 -7.178 -13.707 1.00 48.16 170 CYS A C 1
ATOM 1220 O O . CYS A 1 170 ? 24.624 -8.302 -13.768 1.00 48.16 170 CYS A O 1
ATOM 1222 N N . ALA A 1 171 ? 24.921 -6.098 -13.678 1.00 42.09 171 ALA A N 1
ATOM 1223 C CA . ALA A 1 171 ? 26.382 -6.169 -13.542 1.00 42.09 171 ALA A CA 1
ATOM 1224 C C . ALA A 1 171 ? 26.838 -5.393 -12.297 1.00 42.09 171 ALA A C 1
ATOM 1226 O O . ALA A 1 171 ? 27.214 -4.229 -12.388 1.00 42.09 171 ALA A O 1
ATOM 1227 N N . GLY A 1 172 ? 26.785 -6.026 -11.120 1.00 40.78 172 GLY A N 1
ATOM 1228 C CA . GLY A 1 172 ? 27.347 -5.417 -9.908 1.00 40.78 172 GLY A CA 1
ATOM 1229 C C . GLY A 1 172 ? 26.795 -5.901 -8.571 1.00 40.78 172 GLY A C 1
ATOM 1230 O O . GLY A 1 172 ? 26.548 -5.087 -7.687 1.00 40.78 172 GLY A O 1
ATOM 1231 N N . ALA A 1 173 ? 26.613 -7.208 -8.381 1.00 48.78 173 ALA A N 1
ATOM 1232 C CA . ALA A 1 173 ? 26.502 -7.752 -7.032 1.00 48.78 173 ALA A CA 1
ATOM 1233 C C . ALA A 1 173 ? 27.903 -7.781 -6.395 1.00 48.78 173 ALA A C 1
ATOM 1235 O O . ALA A 1 173 ? 28.714 -8.644 -6.721 1.00 48.78 173 ALA A O 1
ATOM 1236 N N . GLY A 1 174 ? 28.196 -6.837 -5.498 1.00 39.69 174 GLY A N 1
ATOM 1237 C CA . GLY A 1 174 ? 29.377 -6.924 -4.641 1.00 39.69 174 GLY A CA 1
ATOM 1238 C C . GLY A 1 174 ? 29.805 -5.608 -4.003 1.00 39.69 174 GLY A C 1
ATOM 1239 O O . GLY A 1 174 ? 30.489 -4.806 -4.631 1.00 39.69 174 GLY A O 1
ATOM 1240 N N . THR A 1 175 ? 29.460 -5.448 -2.722 1.00 37.66 175 THR A N 1
ATOM 1241 C CA . THR A 1 175 ? 30.321 -5.105 -1.560 1.00 37.66 175 THR A CA 1
ATOM 1242 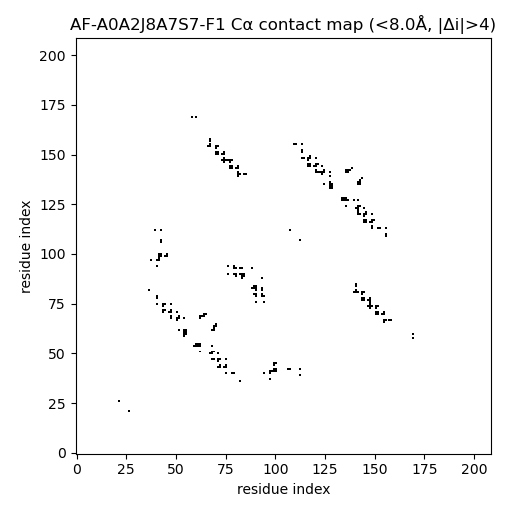C C . THR A 1 175 ? 29.560 -4.177 -0.606 1.00 37.66 175 THR A C 1
ATOM 1244 O O . THR A 1 175 ? 29.012 -3.158 -1.012 1.00 37.66 175 THR A O 1
ATOM 1247 N N . GLY A 1 176 ? 29.438 -4.599 0.654 1.00 36.69 176 GLY A N 1
ATOM 1248 C CA . GLY A 1 176 ? 28.499 -4.041 1.624 1.00 36.69 176 GLY A CA 1
ATOM 1249 C C . GLY A 1 176 ? 28.946 -2.797 2.396 1.00 36.69 176 GLY A C 1
ATOM 1250 O O . GLY A 1 176 ? 30.102 -2.403 2.363 1.00 36.69 176 GLY A O 1
ATOM 1251 N N . ALA A 1 177 ? 27.976 -2.243 3.122 1.00 36.31 177 ALA A N 1
ATOM 1252 C CA . ALA A 1 177 ? 28.013 -1.558 4.424 1.00 36.31 177 ALA A CA 1
ATOM 1253 C C . ALA A 1 177 ? 26.545 -1.127 4.666 1.00 36.31 177 ALA A C 1
ATOM 1255 O O . ALA A 1 177 ? 25.877 -0.688 3.736 1.00 36.31 177 ALA A O 1
ATOM 1256 N N . GLY A 1 178 ? 25.877 -1.392 5.788 1.00 38.44 178 GLY A N 1
ATOM 1257 C CA . GLY A 1 178 ? 26.325 -1.088 7.140 1.00 38.44 178 GLY A CA 1
ATOM 1258 C C . GLY A 1 178 ? 25.941 0.363 7.443 1.00 38.44 178 GLY A C 1
ATOM 1259 O O . GLY A 1 178 ? 26.507 1.249 6.822 1.00 38.44 178 GLY A O 1
ATOM 1260 N N . GLU A 1 179 ? 24.987 0.566 8.364 1.00 36.12 179 GLU A N 1
ATOM 1261 C CA . GLU A 1 179 ? 24.501 1.871 8.875 1.00 36.12 179 GLU A CA 1
ATOM 1262 C C . GLU A 1 179 ? 23.736 2.744 7.859 1.00 36.12 179 GLU A C 1
ATOM 1264 O O . GLU A 1 179 ? 23.954 2.704 6.663 1.00 36.12 179 GLU A O 1
ATOM 1269 N N . GLY A 1 180 ? 22.738 3.546 8.204 1.00 32.53 180 GLY A N 1
ATOM 1270 C CA . GLY A 1 180 ? 22.261 4.053 9.476 1.00 32.53 180 GLY A CA 1
ATOM 1271 C C . GLY A 1 180 ? 21.413 5.291 9.153 1.00 32.53 180 GLY A C 1
ATOM 1272 O O . GLY A 1 180 ? 21.580 5.909 8.108 1.00 32.53 180 GLY A O 1
ATOM 1273 N N . ALA A 1 181 ? 20.427 5.556 10.003 1.00 35.12 181 ALA A N 1
ATOM 1274 C CA . ALA A 1 181 ? 19.737 6.824 10.229 1.00 35.12 181 ALA A CA 1
ATOM 1275 C C . ALA A 1 181 ? 20.124 8.061 9.384 1.00 35.12 181 ALA A C 1
ATOM 1277 O O . ALA A 1 181 ? 21.279 8.440 9.305 1.00 35.12 181 ALA A O 1
ATOM 1278 N N . ALA A 1 182 ? 19.072 8.752 8.934 1.00 41.81 182 ALA A N 1
ATOM 1279 C CA . ALA A 1 182 ? 18.832 10.183 9.145 1.00 41.81 182 ALA A CA 1
ATOM 1280 C C . ALA A 1 182 ? 19.943 11.224 8.853 1.00 41.81 182 ALA A C 1
ATOM 1282 O O . ALA A 1 182 ? 21.069 11.131 9.304 1.00 41.81 182 ALA A O 1
ATOM 1283 N N . ALA A 1 183 ? 19.486 12.345 8.285 1.00 40.88 183 ALA A N 1
ATOM 1284 C CA . ALA A 1 183 ? 20.172 13.635 8.149 1.00 40.88 183 ALA A CA 1
ATOM 1285 C C . ALA A 1 183 ? 21.096 13.795 6.928 1.00 40.88 183 ALA A C 1
ATOM 1287 O O . ALA A 1 183 ? 22.282 13.504 6.953 1.00 40.88 183 ALA A O 1
ATOM 1288 N N . GLN A 1 184 ? 20.540 14.403 5.879 1.00 38.25 184 GLN A N 1
ATOM 1289 C CA . GLN A 1 184 ? 21.303 15.207 4.924 1.00 38.25 184 GLN A CA 1
ATOM 1290 C C . GLN A 1 184 ? 20.479 16.450 4.570 1.00 38.25 184 GLN A C 1
ATOM 1292 O O . GLN A 1 184 ? 19.845 16.542 3.527 1.00 38.25 184 GLN A O 1
ATOM 1297 N N . GLN A 1 185 ? 20.432 17.379 5.525 1.00 41.72 185 GLN A N 1
ATOM 1298 C CA . GLN A 1 185 ? 20.161 18.803 5.314 1.00 41.72 185 GLN A CA 1
ATOM 1299 C C . GLN A 1 185 ? 20.830 19.583 6.450 1.00 41.72 185 GLN A C 1
ATOM 1301 O O . GLN A 1 185 ? 20.149 20.056 7.345 1.00 41.72 185 GLN A O 1
ATOM 1306 N N . VAL A 1 186 ? 22.161 19.658 6.446 1.00 43.78 186 VAL A N 1
ATOM 1307 C CA . VAL A 1 186 ? 22.946 20.781 6.993 1.00 43.78 186 VAL A CA 1
ATOM 1308 C C . VAL A 1 186 ? 24.416 20.509 6.685 1.00 43.78 186 VAL A C 1
ATOM 1310 O O . VAL A 1 186 ? 25.099 19.903 7.490 1.00 43.78 186 VAL A O 1
ATOM 1313 N N . GLU A 1 187 ? 24.898 20.919 5.510 1.00 44.03 187 GLU A N 1
ATOM 1314 C CA . GLU A 1 187 ? 26.340 21.165 5.309 1.00 44.03 187 GLU A CA 1
ATOM 1315 C C . GLU A 1 187 ? 26.619 22.054 4.081 1.00 44.03 187 GLU A C 1
ATOM 1317 O O . GLU A 1 187 ? 27.532 21.836 3.296 1.00 44.03 187 GLU A O 1
ATOM 1322 N N . ALA A 1 188 ? 25.809 23.104 3.905 1.00 43.03 188 ALA A N 1
ATOM 1323 C CA . ALA A 1 188 ? 26.076 24.174 2.932 1.00 43.03 188 ALA A CA 1
ATOM 1324 C C . ALA A 1 188 ? 26.191 25.568 3.587 1.00 43.03 188 ALA A C 1
ATOM 1326 O O . ALA A 1 188 ? 26.222 26.578 2.891 1.00 43.03 188 ALA A O 1
ATOM 1327 N N . GLY A 1 189 ? 26.244 25.638 4.924 1.00 40.78 189 GLY A N 1
ATOM 1328 C CA . GLY A 1 189 ? 26.240 26.900 5.678 1.00 40.78 189 GLY A CA 1
ATOM 1329 C C . GLY A 1 189 ? 27.586 27.329 6.269 1.00 40.78 189 GLY A C 1
ATOM 1330 O O . GLY A 1 189 ? 27.760 28.510 6.550 1.00 40.78 189 GLY A O 1
ATOM 1331 N N . GLU A 1 190 ? 28.554 26.423 6.444 1.00 45.69 190 GLU A N 1
ATOM 1332 C CA . GLU A 1 190 ? 29.739 26.719 7.272 1.00 45.69 190 GLU A CA 1
ATOM 1333 C C . GLU A 1 190 ? 30.984 27.150 6.472 1.00 45.69 190 GLU A C 1
ATOM 1335 O O . GLU A 1 190 ? 31.867 27.830 6.996 1.00 45.69 190 GLU A O 1
ATOM 1340 N N . ALA A 1 191 ? 31.024 26.880 5.163 1.00 44.16 191 ALA A N 1
ATOM 1341 C CA . ALA A 1 191 ? 32.124 27.326 4.302 1.00 44.16 191 ALA A CA 1
ATOM 1342 C C . ALA A 1 191 ? 32.069 28.833 3.960 1.00 44.16 191 ALA A C 1
ATOM 1344 O O . ALA A 1 191 ? 33.099 29.440 3.669 1.00 44.16 191 ALA A O 1
ATOM 1345 N N . ALA A 1 192 ? 30.893 29.470 4.039 1.00 50.28 192 ALA A N 1
ATOM 1346 C CA . ALA A 1 192 ? 30.735 30.889 3.700 1.00 50.28 192 ALA A CA 1
ATOM 1347 C C . ALA A 1 192 ? 31.206 31.839 4.823 1.00 50.28 192 ALA A C 1
ATOM 1349 O O . ALA A 1 192 ? 31.692 32.938 4.546 1.00 50.28 192 ALA A O 1
ATOM 1350 N N . SER A 1 193 ? 31.136 31.421 6.091 1.00 51.62 193 SER A N 1
ATOM 1351 C CA . SER A 1 193 ? 31.482 32.286 7.230 1.00 51.62 193 SER A CA 1
ATOM 1352 C C . SER A 1 193 ? 32.988 32.371 7.510 1.00 51.62 193 SER A C 1
ATOM 1354 O O . SER A 1 193 ? 33.464 33.407 7.981 1.00 51.62 193 SER A O 1
ATOM 1356 N N . GLN A 1 194 ? 33.775 31.347 7.155 1.00 56.75 194 GLN A N 1
ATOM 1357 C CA . GLN A 1 194 ? 35.233 31.375 7.349 1.00 56.75 194 GLN A CA 1
ATOM 1358 C C . GLN A 1 194 ? 35.957 32.280 6.335 1.00 56.75 194 GLN A C 1
ATOM 1360 O O . GLN A 1 194 ? 36.960 32.920 6.669 1.00 56.75 194 GLN A O 1
ATOM 1365 N N . GLN A 1 195 ? 35.430 32.411 5.113 1.00 57.41 195 GLN A N 1
ATOM 1366 C CA . GLN A 1 195 ? 36.029 33.279 4.094 1.00 57.41 195 GLN A CA 1
ATOM 1367 C C . GLN A 1 195 ? 35.789 34.773 4.383 1.00 57.41 195 GLN A C 1
ATOM 1369 O O . GLN A 1 195 ? 36.637 35.608 4.057 1.00 57.41 195 GLN A O 1
ATOM 1374 N N . GLN A 1 196 ? 34.692 35.124 5.064 1.00 57.91 196 GLN A N 1
ATOM 1375 C CA . GLN A 1 196 ? 34.397 36.512 5.431 1.00 57.91 196 GLN A CA 1
ATOM 1376 C C . GLN A 1 196 ? 35.206 37.000 6.648 1.00 57.91 196 GLN A C 1
ATOM 1378 O O . GLN A 1 196 ? 35.547 38.182 6.711 1.00 57.91 196 GLN A O 1
ATOM 1383 N N . GLN A 1 197 ? 35.608 36.110 7.568 1.00 59.12 197 GLN A N 1
ATOM 1384 C CA . GLN A 1 197 ? 36.509 36.477 8.673 1.00 59.12 197 GLN A CA 1
ATOM 1385 C C . GLN A 1 197 ? 37.964 36.676 8.223 1.00 59.12 197 GLN A C 1
ATOM 1387 O O . GLN A 1 197 ? 38.648 37.554 8.750 1.00 59.12 197 GLN A O 1
ATOM 1392 N N . ARG A 1 198 ? 38.435 35.961 7.190 1.00 58.62 198 ARG A N 1
ATOM 1393 C CA . ARG A 1 198 ? 39.791 36.184 6.650 1.00 58.62 198 ARG A CA 1
ATOM 1394 C C . ARG A 1 198 ? 39.966 37.538 5.960 1.00 58.62 198 ARG A C 1
ATOM 1396 O O . ARG A 1 198 ? 41.066 38.080 5.983 1.00 58.62 198 ARG A O 1
ATOM 1403 N N . GLN A 1 199 ? 38.902 38.120 5.406 1.00 58.56 199 GLN A N 1
ATOM 1404 C CA . GLN A 1 199 ? 38.986 39.444 4.778 1.00 58.56 199 GLN A CA 1
ATOM 1405 C C . GLN A 1 199 ? 38.929 40.611 5.778 1.00 58.56 199 GLN A C 1
ATOM 1407 O O . GLN A 1 199 ? 39.364 41.711 5.441 1.00 58.56 199 GLN A O 1
ATOM 1412 N N . GLN A 1 200 ? 38.461 40.394 7.013 1.00 58.62 200 GLN A N 1
ATOM 1413 C CA . GLN A 1 200 ? 38.388 41.455 8.031 1.00 58.62 200 GLN A CA 1
ATOM 1414 C C . GLN A 1 200 ? 39.622 41.522 8.952 1.00 58.62 200 GLN A C 1
ATOM 1416 O O . GLN A 1 200 ? 39.853 42.553 9.577 1.00 58.62 200 GLN A O 1
ATOM 1421 N N . GLY A 1 201 ? 40.468 40.485 8.985 1.00 52.34 201 GLY A N 1
ATOM 1422 C CA . GLY A 1 201 ? 41.663 40.435 9.842 1.00 52.34 201 GLY A CA 1
ATOM 1423 C C . GLY A 1 201 ? 42.911 41.173 9.329 1.00 52.34 201 GLY A C 1
ATOM 1424 O O . GLY A 1 201 ? 43.875 41.307 10.073 1.00 52.34 201 GLY A O 1
ATOM 1425 N N . LEU A 1 202 ? 42.926 41.664 8.083 1.00 56.03 202 LEU A N 1
ATOM 1426 C CA . LEU A 1 202 ? 44.126 42.256 7.456 1.00 56.03 2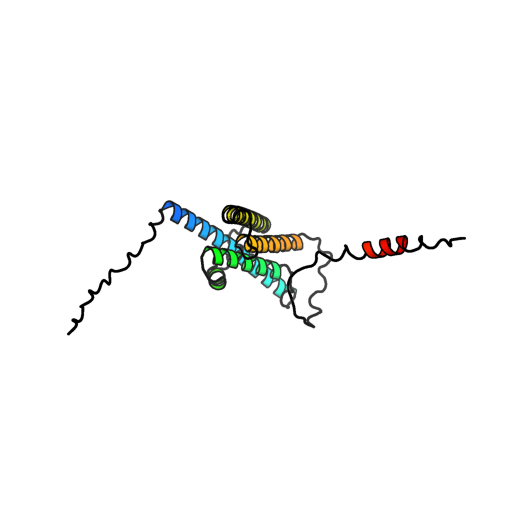02 LEU A CA 1
ATOM 1427 C C . LEU A 1 202 ? 44.128 43.796 7.383 1.00 56.03 202 LEU A C 1
ATOM 1429 O O . LEU A 1 202 ? 45.046 44.374 6.812 1.00 56.03 202 LEU A O 1
ATOM 1433 N N . ARG A 1 203 ? 43.135 44.486 7.965 1.00 57.56 203 ARG A N 1
ATOM 1434 C CA . ARG A 1 203 ? 43.055 45.966 7.954 1.00 57.56 203 ARG A CA 1
ATOM 1435 C C . ARG A 1 203 ? 43.449 46.654 9.273 1.00 57.56 203 ARG A C 1
ATOM 1437 O O . ARG A 1 203 ? 43.272 47.860 9.392 1.00 57.56 203 ARG A O 1
ATOM 1444 N N . GLY A 1 204 ? 43.987 45.920 10.248 1.00 55.25 204 GLY A N 1
ATOM 1445 C CA . GLY A 1 204 ? 44.187 46.405 11.623 1.00 55.25 204 GLY A CA 1
ATOM 1446 C C . GLY A 1 204 ? 45.630 46.630 12.088 1.00 55.25 204 GLY A C 1
ATOM 1447 O O . GLY A 1 204 ? 45.870 46.520 13.284 1.00 55.25 204 GLY A O 1
ATOM 1448 N N . ALA A 1 205 ? 46.593 46.910 11.206 1.00 56.31 205 ALA A N 1
ATOM 1449 C CA . ALA A 1 205 ? 47.969 47.216 11.620 1.00 56.31 205 ALA A CA 1
ATOM 1450 C C . ALA A 1 205 ? 48.520 48.438 10.870 1.00 56.31 205 ALA A C 1
ATOM 1452 O O . ALA A 1 205 ? 49.277 48.315 9.910 1.00 56.31 205 ALA A O 1
ATOM 1453 N N . GLY A 1 206 ? 48.098 49.627 11.305 1.00 48.06 206 GLY A N 1
ATOM 1454 C CA . GLY A 1 206 ? 48.772 50.887 10.995 1.00 48.06 206 GLY A CA 1
ATOM 1455 C C . GLY A 1 206 ? 49.682 51.276 12.169 1.00 48.06 206 GLY A C 1
ATOM 1456 O O . GLY A 1 206 ? 49.206 51.243 13.304 1.00 48.06 206 GLY A O 1
ATOM 1457 N N . PRO A 1 207 ? 50.967 51.595 11.942 1.00 58.00 207 PRO A N 1
ATOM 1458 C CA . PRO A 1 207 ? 51.904 51.942 13.007 1.00 58.00 207 PRO A CA 1
ATOM 1459 C C . PRO A 1 207 ? 51.642 53.354 13.545 1.00 58.00 207 PRO A C 1
ATOM 1461 O O . PRO A 1 207 ? 51.531 54.309 12.776 1.00 58.00 207 PRO A O 1
ATOM 1464 N N . SER A 1 208 ? 51.572 53.480 14.870 1.00 52.69 208 SER A N 1
ATOM 1465 C CA . SER A 1 208 ? 51.630 54.767 15.564 1.00 52.69 208 SER A CA 1
ATOM 1466 C C . SER A 1 208 ? 53.032 55.370 15.431 1.00 52.69 208 SER A C 1
ATOM 1468 O O . SER A 1 208 ? 54.021 54.674 15.673 1.00 52.69 208 SER A O 1
ATOM 1470 N N . LEU A 1 209 ? 53.095 56.650 15.061 1.00 55.56 209 LEU A N 1
ATOM 1471 C CA . LEU A 1 209 ? 54.235 57.538 15.310 1.00 55.56 209 LEU A CA 1
ATOM 1472 C C . LEU A 1 209 ? 54.037 58.248 16.651 1.00 55.56 209 LEU A C 1
ATOM 1474 O O . LEU A 1 209 ? 52.866 58.576 16.956 1.00 55.56 209 LEU A O 1
#

Radius of gyration: 29.02 Å; Cα contacts (8 Å, |Δi|>4): 155; chains: 1; bounding box: 80×71×100 Å

Foldseek 3Di:
DDDDDDDDDPPDPDPPPDDPDDDPVNVVVVVVVVVVLLLLLQLLVQQLVVVQVVCCVVPVDGDDDLALSNLSVLLSLLSLVLVCVVVVHDSVVSNVVRDHDDPPDPHDDLVRSLVVLVVVLVVQLVVCCVVPVHDDDCSHSSVSSVSSSVSSVSSVVVVVDPDPPPPDDVPDDDDDDDDDDDDDDDDPPPVVVVVVVVVVPPPPDDDDD